Protein AF-A0A852VCB6-F1 (afdb_monomer_lite)

Secondary structure (DSSP, 8-state):
----PPPPPP---------PPPP-----------------TTS-TT-------PPPSS------PPPP-PPPTTS-HHHHHHHHHHHHHHHHHHHHHHHHHHHHHHHHHHHHHHHHHHHTTGGGGGT-SSHHHHHHHHH---HHHHHHHHHHHHHHHH-TT------HHHHHHHHHHHHHHHHTT-HHHHHHHHHHHHHHHHHTT--SHHHHHHHHHHHTT-------TT-----SHHHHHHHHGGGG-HHHHHHHHHH-HHHHHHHHHHHHHHHHHHHHHSPP-

Foldseek 3Di:
DDDDDDDDDDDDDDDDDDDDDDDDDPDDDDPDPDQPAQPDPVPPVPDDPPDDPDPPPDDLCQDDQDDDDQDDPPDDPVSRVVVVVVSVVSNVVSVVVSVLSVVLSCLQVLLVVLVCCVVVVVVVVSVDPDSQVSCCRNPVDDPVVNVQSVLVNLLCVLVVPDRDDDDSLLSVLLSVQLVVCVVVVNSVVSSVSSVQLQVQLVVLVHSPSVSSVLSNCVVVVNPRPNPPPPPPPPPCVVVVCVVCVVVVPVVVLVVCCVVPVPVSVVVVVVVVVVVVVVVVPDPDD

Structure (mmCIF, N/CA/C/O backbone):
data_AF-A0A852VCB6-F1
#
_entry.id   AF-A0A852VCB6-F1
#
loop_
_atom_site.group_PDB
_atom_site.id
_atom_site.type_symbol
_atom_site.label_atom_id
_atom_site.label_alt_id
_atom_site.label_comp_id
_atom_site.label_asym_id
_atom_site.label_entity_id
_atom_site.label_seq_id
_atom_site.pdbx_PDB_ins_code
_atom_site.Cartn_x
_atom_site.Cartn_y
_atom_site.Cartn_z
_atom_site.occupancy
_atom_site.B_iso_or_equiv
_atom_site.auth_seq_id
_atom_site.auth_comp_id
_atom_site.auth_asym_id
_atom_site.auth_atom_id
_atom_site.pdbx_PDB_model_num
ATOM 1 N N . MET A 1 1 ? -47.948 -22.642 50.902 1.00 43.75 1 MET A N 1
ATOM 2 C CA . MET A 1 1 ? -48.132 -22.399 49.455 1.00 43.75 1 MET A CA 1
ATOM 3 C C . MET A 1 1 ? -46.834 -22.777 48.761 1.00 43.75 1 MET A C 1
ATOM 5 O O . MET A 1 1 ? -45.855 -22.060 48.891 1.00 43.75 1 MET A O 1
ATOM 9 N N . SER A 1 2 ? -46.792 -23.976 48.178 1.00 42.03 2 SER A N 1
ATOM 10 C CA . SER A 1 2 ? -45.577 -24.615 47.660 1.00 42.03 2 SER A CA 1
ATOM 11 C C . SER A 1 2 ? -45.528 -24.446 46.140 1.00 42.03 2 SER A C 1
ATOM 13 O O . SER A 1 2 ? -46.432 -24.905 45.440 1.00 42.03 2 SER A O 1
ATOM 15 N N . GLY A 1 3 ? -44.528 -23.717 45.641 1.00 43.78 3 GLY A N 1
ATOM 16 C CA . GLY A 1 3 ? -44.372 -23.392 44.225 1.00 43.78 3 GLY A CA 1
ATOM 17 C C . GLY A 1 3 ? -43.759 -24.553 43.446 1.00 43.78 3 GLY A C 1
ATOM 18 O O . GLY A 1 3 ? -42.557 -24.789 43.524 1.00 43.78 3 GLY A O 1
ATOM 19 N N . LYS A 1 4 ? -44.581 -25.266 42.670 1.00 47.84 4 LYS A N 1
ATOM 20 C CA . LYS A 1 4 ? -44.120 -26.265 41.696 1.00 47.84 4 LYS A CA 1
ATOM 21 C C . LYS A 1 4 ? -43.419 -25.555 40.531 1.00 47.84 4 LYS A C 1
ATOM 23 O O . LYS A 1 4 ? -44.085 -24.969 39.680 1.00 47.84 4 LYS A O 1
ATOM 28 N N . ARG A 1 5 ? -42.085 -25.612 40.484 1.00 50.59 5 ARG A N 1
ATOM 29 C CA . ARG A 1 5 ? -41.309 -25.287 39.276 1.00 50.59 5 ARG A CA 1
ATOM 30 C C . ARG A 1 5 ? -41.437 -26.448 38.285 1.00 50.59 5 ARG A C 1
ATOM 32 O O . ARG A 1 5 ? -41.299 -27.603 38.678 1.00 50.59 5 ARG A O 1
ATOM 39 N N . ARG A 1 6 ? -41.742 -26.140 37.021 1.00 49.69 6 ARG A N 1
ATOM 40 C CA . ARG A 1 6 ? -41.688 -27.109 35.914 1.00 49.69 6 ARG A CA 1
ATOM 41 C C . ARG A 1 6 ? -40.219 -27.366 35.547 1.00 49.69 6 ARG A C 1
ATOM 43 O O . ARG A 1 6 ? -39.453 -26.401 35.562 1.00 49.69 6 ARG A O 1
ATOM 50 N N . PRO A 1 7 ? -39.826 -28.606 35.221 1.00 52.62 7 PRO A N 1
ATOM 51 C CA . PRO A 1 7 ? -38.504 -28.878 34.673 1.00 52.62 7 PRO A CA 1
ATOM 52 C C . PRO A 1 7 ? -38.426 -28.386 33.219 1.00 52.62 7 PRO A C 1
ATOM 54 O O . PRO A 1 7 ? -39.407 -28.469 32.476 1.00 52.62 7 PRO A O 1
ATOM 57 N N . LEU A 1 8 ? -37.270 -27.831 32.853 1.00 53.03 8 LEU A N 1
ATOM 58 C CA . LEU A 1 8 ? -36.894 -27.520 31.471 1.00 53.03 8 LEU A CA 1
ATOM 59 C C . LEU A 1 8 ? -36.576 -28.833 30.730 1.00 53.03 8 LEU A C 1
ATOM 61 O O . LEU A 1 8 ? -36.053 -29.746 31.369 1.00 53.03 8 LEU A O 1
ATOM 65 N N . PRO A 1 9 ? -36.899 -28.952 29.432 1.00 53.66 9 PRO A N 1
ATOM 66 C CA . PRO A 1 9 ? -36.503 -30.106 28.634 1.00 53.66 9 PRO A CA 1
ATOM 67 C C . PRO A 1 9 ? -35.007 -30.055 28.297 1.00 53.66 9 PRO A C 1
ATOM 69 O O . PRO A 1 9 ? -34.478 -28.985 27.984 1.00 53.66 9 PRO A O 1
ATOM 72 N N . ASP A 1 10 ? -34.361 -31.219 28.343 1.00 50.50 10 ASP A N 1
ATOM 73 C CA . ASP A 1 10 ? -33.025 -31.444 27.793 1.00 50.50 10 ASP A CA 1
ATOM 74 C C . ASP A 1 10 ? -33.078 -31.288 26.268 1.00 50.50 10 ASP A C 1
ATOM 76 O O . ASP A 1 10 ? -33.891 -31.924 25.595 1.00 50.50 10 ASP A O 1
ATOM 80 N N . VAL A 1 11 ? -32.232 -30.407 25.736 1.00 47.59 11 VAL A N 1
ATOM 81 C CA . VAL A 1 11 ? -32.038 -30.210 24.296 1.00 47.59 11 VAL A CA 1
ATOM 82 C C . VAL A 1 11 ? -30.665 -30.776 23.955 1.00 47.59 11 VAL A C 1
ATOM 84 O O . VAL A 1 11 ? -29.661 -30.069 24.002 1.00 47.59 11 VAL A O 1
ATOM 87 N N . GLU A 1 12 ? -30.628 -32.068 23.649 1.00 50.66 12 GLU A N 1
ATOM 88 C CA . GLU A 1 12 ? -29.574 -32.661 22.831 1.00 50.66 12 GLU A CA 1
ATOM 89 C C . GLU A 1 12 ? -30.125 -32.744 21.408 1.00 50.66 12 GLU A C 1
ATOM 91 O O . GLU A 1 12 ? -30.880 -33.656 21.098 1.00 50.66 12 GLU A O 1
ATOM 96 N N . ASP A 1 13 ? -29.786 -31.773 20.559 1.00 45.00 13 ASP A N 1
ATOM 97 C CA . ASP A 1 13 ? -29.978 -31.898 19.114 1.00 45.00 13 ASP A CA 1
ATOM 98 C C . ASP A 1 13 ? -28.689 -31.476 18.403 1.00 45.00 13 ASP A C 1
ATOM 100 O O . ASP A 1 13 ? -28.269 -30.315 18.382 1.00 45.00 13 ASP A O 1
ATOM 104 N N . GLU A 1 14 ? -28.045 -32.495 17.853 1.00 40.78 14 GLU A N 1
ATOM 105 C CA . GLU A 1 14 ? -26.893 -32.455 16.972 1.00 40.78 14 GLU A CA 1
ATOM 106 C C . GLU A 1 14 ? -27.307 -31.780 15.653 1.00 40.78 14 GLU A C 1
ATOM 108 O O . GLU A 1 14 ? -28.058 -32.330 14.846 1.00 40.78 14 GLU A O 1
ATOM 113 N N . ILE A 1 15 ? -26.854 -30.543 15.429 1.00 39.06 15 ILE A N 1
ATOM 114 C CA . ILE A 1 15 ? -27.138 -29.809 14.190 1.00 39.06 15 ILE A CA 1
ATOM 115 C C . ILE A 1 15 ? -26.240 -30.364 13.075 1.00 39.06 15 ILE A C 1
ATOM 117 O O . ILE A 1 15 ? -25.130 -29.883 12.843 1.00 39.06 15 ILE A O 1
ATOM 121 N N . VAL A 1 16 ? -26.743 -31.363 12.351 1.00 38.91 16 VAL A N 1
ATOM 122 C CA . VAL A 1 16 ? -26.190 -31.792 11.061 1.00 38.91 16 VAL A CA 1
ATOM 123 C C . VAL A 1 16 ? -26.682 -30.826 9.981 1.00 38.91 16 VAL A C 1
ATOM 125 O O . VAL A 1 16 ? -27.839 -30.849 9.565 1.00 38.91 16 VAL A O 1
ATOM 128 N N . LEU A 1 17 ? -25.795 -29.942 9.521 1.00 36.81 17 LEU A N 1
ATOM 129 C CA . LEU A 1 17 ? -26.048 -29.070 8.373 1.00 36.81 17 LEU A CA 1
ATOM 130 C C . LEU A 1 17 ? -25.855 -29.853 7.066 1.00 36.81 17 LEU A C 1
ATOM 132 O O . LEU A 1 17 ? -24.766 -29.855 6.488 1.00 36.81 17 LEU A O 1
ATOM 136 N N . GLU A 1 18 ? -26.919 -30.479 6.561 1.00 37.91 18 GLU A N 1
ATOM 137 C CA . GLU A 1 18 ? -26.960 -30.922 5.165 1.00 37.91 18 GLU A CA 1
ATOM 138 C C . GLU A 1 18 ? -27.082 -29.705 4.233 1.00 37.91 18 GLU A C 1
ATOM 140 O O . GLU A 1 18 ? -28.094 -29.001 4.193 1.00 37.91 18 GLU A O 1
ATOM 145 N N . ARG A 1 19 ? -26.025 -29.435 3.458 1.00 42.72 19 ARG A N 1
ATOM 146 C CA . ARG A 1 19 ? -26.071 -28.468 2.355 1.00 42.72 19 ARG A CA 1
ATOM 147 C C . ARG A 1 19 ? -26.898 -29.049 1.210 1.00 42.72 19 ARG A C 1
ATOM 149 O O . ARG A 1 19 ? -26.447 -29.946 0.505 1.00 42.72 19 ARG A O 1
ATOM 156 N N . GLY A 1 20 ? -28.083 -28.479 1.008 1.00 38.19 20 GLY A N 1
ATOM 157 C CA . GLY A 1 20 ? -28.948 -28.751 -0.135 1.00 38.19 20 GLY A CA 1
ATOM 158 C C . GLY A 1 20 ? -28.266 -28.455 -1.474 1.00 38.19 20 GLY A C 1
ATOM 159 O O . GLY A 1 20 ? -27.802 -27.344 -1.735 1.00 38.19 20 GLY A O 1
ATOM 160 N N . VAL A 1 21 ? -28.240 -29.478 -2.325 1.00 40.31 21 VAL A N 1
ATOM 161 C CA . VAL A 1 21 ? -27.862 -29.435 -3.738 1.00 40.31 21 VAL A CA 1
ATOM 162 C C . VAL A 1 21 ? -29.078 -28.967 -4.544 1.00 40.31 21 VAL A C 1
ATOM 164 O O . VAL A 1 21 ? -30.131 -29.599 -4.513 1.00 40.31 21 VAL A O 1
ATOM 167 N N . GLY A 1 22 ? -28.944 -27.845 -5.256 1.00 40.09 22 GLY A N 1
ATOM 168 C CA . GLY A 1 22 ? -29.940 -27.376 -6.226 1.00 40.09 22 GLY A CA 1
ATOM 169 C C . GLY A 1 22 ? -29.882 -28.166 -7.547 1.00 40.09 22 GLY A C 1
ATOM 170 O O . GLY A 1 22 ? -28.831 -28.718 -7.883 1.00 40.09 22 GLY A O 1
ATOM 171 N N . PRO A 1 23 ? -30.984 -28.237 -8.317 1.00 44.25 23 PRO A N 1
ATOM 172 C CA . PRO A 1 23 ? -31.069 -29.097 -9.490 1.00 44.25 23 PRO A CA 1
ATOM 173 C C . PRO A 1 23 ? -30.508 -28.442 -10.765 1.00 44.25 23 PRO A C 1
ATOM 175 O O . PRO A 1 23 ? -30.876 -27.328 -11.125 1.00 44.25 23 PRO A O 1
ATOM 178 N N . GLY A 1 24 ? -29.702 -29.218 -11.495 1.00 39.47 24 GLY A N 1
ATOM 179 C CA . GLY A 1 24 ? -29.821 -29.358 -12.950 1.00 39.47 24 GLY A CA 1
ATOM 180 C C . GLY A 1 24 ? -29.227 -28.268 -13.844 1.00 39.47 24 GLY A C 1
ATOM 181 O O . GLY A 1 24 ? -29.967 -27.614 -14.572 1.00 39.47 24 GLY A O 1
ATOM 182 N N . ALA A 1 25 ? -27.897 -28.176 -13.913 1.00 36.50 25 ALA A N 1
ATOM 183 C CA . ALA A 1 25 ? -27.216 -27.708 -15.121 1.00 36.50 25 ALA A CA 1
ATOM 184 C C . ALA A 1 25 ? -26.532 -28.912 -15.784 1.00 36.50 25 ALA A C 1
ATOM 186 O O . ALA A 1 25 ? -25.638 -29.529 -15.207 1.00 36.50 25 ALA A O 1
ATOM 187 N N . VAL A 1 26 ? -26.996 -29.273 -16.981 1.00 42.66 26 VAL A N 1
ATOM 188 C CA . VAL A 1 26 ? -26.364 -30.281 -17.836 1.00 42.66 26 VAL A CA 1
ATOM 189 C C . VAL A 1 26 ? -25.039 -29.694 -18.314 1.00 42.66 26 VAL A C 1
ATOM 191 O O . VAL A 1 26 ? -25.012 -28.878 -19.230 1.00 42.66 26 VAL A O 1
ATOM 194 N N . VAL A 1 27 ? -23.946 -30.061 -17.647 1.00 41.53 27 VAL A N 1
ATOM 195 C CA . VAL A 1 27 ? -22.590 -29.773 -18.115 1.00 41.53 27 VAL A CA 1
ATOM 196 C C . VAL A 1 27 ? -22.173 -30.930 -19.011 1.00 41.53 27 VAL A C 1
ATOM 198 O O . VAL A 1 27 ? -21.964 -32.057 -18.560 1.00 41.53 27 VAL A O 1
ATOM 201 N N . GLU A 1 28 ? -22.110 -30.630 -20.302 1.00 41.38 28 GLU A N 1
ATOM 202 C CA . GLU A 1 28 ? -21.399 -31.401 -21.313 1.00 41.38 28 GLU A CA 1
ATOM 203 C C . GLU A 1 28 ? -20.001 -31.753 -20.781 1.00 41.38 28 GLU A C 1
ATOM 205 O O . GLU A 1 28 ? -19.241 -30.871 -20.374 1.00 41.38 28 GLU A O 1
ATOM 210 N N . LYS A 1 29 ? -19.677 -33.051 -20.741 1.00 39.06 29 LYS A N 1
ATOM 211 C CA . LYS A 1 29 ? -18.336 -33.553 -20.425 1.00 39.06 29 LYS A CA 1
ATOM 212 C C . LYS A 1 29 ? -17.356 -33.013 -21.466 1.00 39.06 29 LYS A C 1
ATOM 214 O O . LYS A 1 29 ? -17.192 -33.595 -22.531 1.00 39.06 29 LYS A O 1
ATOM 219 N N . SER A 1 30 ? -16.721 -31.897 -21.142 1.00 43.34 30 SER A N 1
ATOM 220 C CA . SER A 1 30 ? -15.462 -31.502 -21.750 1.00 43.34 30 SER A CA 1
ATOM 221 C C . SER A 1 30 ? -14.358 -32.169 -20.940 1.00 43.34 30 SER A C 1
ATOM 223 O O . SER A 1 30 ? -14.225 -31.902 -19.743 1.00 43.34 30 SER A O 1
ATOM 225 N N . ASP A 1 31 ? -13.615 -33.076 -21.574 1.00 43.06 31 ASP A N 1
ATOM 226 C CA . ASP A 1 31 ? -12.380 -33.656 -21.047 1.00 43.06 31 ASP A CA 1
ATOM 227 C C . ASP A 1 31 ? -11.328 -32.542 -20.923 1.00 43.06 31 ASP A C 1
ATOM 229 O O . ASP A 1 31 ? -10.465 -32.351 -21.779 1.00 43.06 31 ASP A O 1
ATOM 233 N N . ALA A 1 32 ? -11.443 -31.741 -19.864 1.00 45.31 32 ALA A N 1
ATOM 234 C CA . ALA A 1 32 ? -10.427 -30.775 -19.494 1.00 45.31 32 ALA A CA 1
ATOM 235 C C . ALA A 1 32 ? -9.232 -31.537 -18.894 1.00 45.31 32 ALA A C 1
ATOM 237 O O . ALA A 1 32 ? -9.430 -32.368 -18.002 1.00 45.31 32 ALA A O 1
ATOM 238 N N . PRO A 1 33 ? -7.994 -31.274 -19.345 1.00 48.78 33 PRO A N 1
ATOM 239 C CA . PRO A 1 33 ? -6.814 -31.857 -18.728 1.00 48.78 33 PRO A CA 1
ATOM 240 C C . PRO A 1 33 ? -6.773 -31.459 -17.251 1.00 48.78 33 PRO A C 1
ATOM 242 O O . PRO A 1 33 ? -6.898 -30.282 -16.911 1.00 48.78 33 PRO A O 1
ATOM 245 N N . THR A 1 34 ? -6.617 -32.453 -16.376 1.00 51.31 34 THR A N 1
ATOM 246 C CA . THR A 1 34 ? -6.427 -32.272 -14.936 1.00 51.31 34 THR A CA 1
ATOM 247 C C . THR A 1 34 ? -5.289 -31.282 -14.709 1.00 51.31 34 THR A C 1
ATOM 249 O O . THR A 1 34 ? -4.123 -31.604 -14.944 1.00 51.31 34 THR A O 1
ATOM 252 N N . ALA A 1 35 ? -5.628 -30.060 -14.294 1.00 52.81 35 ALA A N 1
ATOM 253 C CA . ALA A 1 35 ? -4.638 -29.051 -13.961 1.00 52.81 35 ALA A CA 1
ATOM 254 C C . ALA A 1 35 ? -3.748 -29.599 -12.832 1.00 52.81 35 ALA A C 1
ATOM 256 O O . ALA A 1 35 ? -4.278 -30.133 -11.852 1.00 52.81 35 ALA A O 1
ATOM 257 N N . PRO A 1 36 ? -2.413 -29.503 -12.940 1.00 55.06 36 PRO A N 1
ATOM 258 C CA . PRO A 1 36 ? -1.534 -29.966 -11.884 1.00 55.06 36 PRO A CA 1
ATOM 259 C C . PRO A 1 36 ? -1.779 -29.121 -10.633 1.00 55.06 36 PRO A C 1
ATOM 261 O O . PRO A 1 36 ? -1.445 -27.929 -10.596 1.00 55.06 36 PRO A O 1
ATOM 264 N N . THR A 1 37 ? -2.347 -29.757 -9.605 1.00 55.75 37 THR A N 1
ATOM 265 C CA . THR A 1 37 ? -2.488 -29.228 -8.246 1.00 55.75 37 THR A CA 1
ATOM 266 C C . THR A 1 37 ? -1.198 -28.512 -7.858 1.00 55.75 37 THR A C 1
ATOM 268 O O . THR A 1 37 ? -0.104 -29.023 -8.128 1.00 55.75 37 THR A O 1
ATOM 271 N N . ALA A 1 38 ? -1.306 -27.301 -7.294 1.00 52.75 38 ALA A N 1
ATOM 272 C CA . ALA A 1 38 ? -0.154 -26.574 -6.759 1.00 52.75 38 ALA A CA 1
ATOM 273 C C . ALA A 1 38 ? 0.723 -27.552 -5.957 1.00 52.75 38 ALA A C 1
ATOM 275 O O . ALA A 1 38 ? 0.164 -28.380 -5.228 1.00 52.75 38 ALA A O 1
ATOM 276 N N . PRO A 1 39 ? 2.059 -27.529 -6.127 1.00 52.78 39 PRO A N 1
ATOM 277 C CA . PRO A 1 39 ? 2.905 -28.507 -5.478 1.00 52.78 39 PRO A CA 1
ATOM 278 C C . PRO A 1 39 ? 2.721 -28.286 -3.983 1.00 52.78 39 PRO A C 1
ATOM 280 O O . PRO A 1 39 ? 3.051 -27.231 -3.441 1.00 52.78 39 PRO A O 1
ATOM 283 N N . THR A 1 40 ? 2.097 -29.258 -3.331 1.00 48.84 40 THR A N 1
ATOM 284 C CA . THR A 1 40 ? 2.050 -29.279 -1.877 1.00 48.84 40 THR A CA 1
ATOM 285 C C . THR A 1 40 ? 3.502 -29.436 -1.445 1.00 48.84 40 THR A C 1
ATOM 287 O O . THR A 1 40 ? 4.214 -30.249 -2.032 1.00 48.84 40 THR A O 1
ATOM 290 N N . ALA A 1 41 ? 3.962 -28.656 -0.462 1.00 51.34 41 ALA A N 1
ATOM 291 C CA . ALA A 1 41 ? 5.370 -28.583 -0.038 1.00 51.34 41 ALA A CA 1
ATOM 292 C C . ALA A 1 41 ? 6.031 -29.943 0.315 1.00 51.34 41 ALA A C 1
ATOM 294 O O . ALA A 1 41 ? 7.226 -30.004 0.580 1.00 51.34 41 ALA A O 1
ATOM 295 N N . ALA A 1 42 ? 5.261 -31.033 0.311 1.00 44.34 42 ALA A N 1
ATOM 296 C CA . ALA A 1 42 ? 5.701 -32.404 0.503 1.00 44.34 42 ALA A CA 1
ATOM 297 C C . ALA A 1 42 ? 6.347 -33.068 -0.737 1.00 44.34 42 ALA A C 1
ATOM 299 O O . ALA A 1 42 ? 7.031 -34.069 -0.558 1.00 44.34 42 ALA A O 1
ATOM 300 N N . ASP A 1 43 ? 6.180 -32.544 -1.960 1.00 46.34 43 ASP A N 1
ATOM 301 C CA . ASP A 1 43 ? 6.620 -33.240 -3.194 1.00 46.34 43 ASP A CA 1
ATOM 302 C C . ASP A 1 43 ? 8.014 -32.813 -3.715 1.00 46.34 43 ASP A C 1
ATOM 304 O O . ASP A 1 43 ? 8.451 -33.188 -4.798 1.00 46.34 43 ASP A O 1
ATOM 308 N N . THR A 1 44 ? 8.758 -32.021 -2.937 1.00 49.47 44 THR A N 1
ATOM 309 C CA . THR A 1 44 ? 10.127 -31.557 -3.257 1.00 49.47 44 THR A CA 1
ATOM 310 C C . THR A 1 44 ? 11.233 -32.434 -2.658 1.00 49.47 44 THR A C 1
ATOM 312 O O . THR A 1 44 ? 12.351 -31.971 -2.431 1.00 49.47 44 THR A O 1
ATOM 315 N N . ALA A 1 45 ? 10.959 -33.711 -2.387 1.00 42.91 45 ALA A N 1
ATOM 316 C CA . ALA A 1 45 ? 11.988 -34.646 -1.941 1.00 42.91 45 ALA A CA 1
ATOM 317 C C . ALA A 1 45 ? 12.926 -35.007 -3.113 1.00 42.91 45 ALA A C 1
ATOM 319 O O . ALA A 1 45 ? 12.676 -35.953 -3.852 1.00 42.91 45 ALA A O 1
ATOM 320 N N . GLY A 1 46 ? 14.010 -34.241 -3.286 1.00 52.09 46 GLY A N 1
ATOM 321 C CA . GLY A 1 46 ? 15.113 -34.576 -4.201 1.00 52.09 46 GLY A CA 1
ATOM 322 C C . GLY A 1 46 ? 15.423 -33.562 -5.304 1.00 52.09 46 GLY A C 1
ATOM 323 O O . GLY A 1 46 ? 16.334 -33.804 -6.091 1.00 52.09 46 GLY A O 1
ATOM 324 N N . VAL A 1 47 ? 14.725 -32.423 -5.368 1.00 53.78 47 VAL A N 1
ATOM 325 C CA . VAL A 1 47 ? 15.112 -31.334 -6.279 1.00 53.78 47 VAL A CA 1
ATOM 326 C C . VAL A 1 47 ? 16.187 -30.492 -5.598 1.00 53.78 47 VAL A C 1
ATOM 328 O O . VAL A 1 47 ? 15.914 -29.802 -4.616 1.00 53.78 47 VAL A O 1
ATOM 331 N N . GLU A 1 48 ? 17.417 -30.556 -6.106 1.00 54.38 48 GLU A N 1
ATOM 332 C CA . GLU A 1 48 ? 18.488 -29.649 -5.698 1.00 54.38 48 GLU A CA 1
ATOM 333 C C . GLU A 1 48 ? 18.074 -28.216 -6.065 1.00 54.38 48 GLU A C 1
ATOM 335 O O . GLU A 1 48 ? 18.018 -27.843 -7.238 1.00 54.38 48 GLU A O 1
ATOM 340 N N . ILE A 1 49 ? 17.716 -27.412 -5.059 1.00 59.44 49 ILE A N 1
ATOM 341 C CA . ILE A 1 49 ? 17.401 -25.995 -5.250 1.00 59.44 49 ILE A CA 1
ATOM 342 C C . ILE A 1 49 ? 18.725 -25.272 -5.510 1.00 59.44 49 ILE A C 1
ATOM 344 O O . ILE A 1 49 ? 19.376 -24.770 -4.594 1.00 59.44 49 ILE A O 1
ATOM 348 N N . VAL A 1 50 ? 19.143 -25.235 -6.775 1.00 60.12 50 VAL A N 1
ATOM 349 C CA . VAL A 1 50 ? 20.290 -24.441 -7.216 1.00 60.12 50 VAL A CA 1
ATOM 350 C C . VAL A 1 50 ? 19.854 -22.978 -7.254 1.00 60.12 50 VAL A C 1
ATOM 352 O O . VAL A 1 50 ? 19.289 -22.495 -8.232 1.00 60.12 50 VAL A O 1
ATOM 355 N N . GLY A 1 51 ? 20.075 -22.263 -6.154 1.00 60.81 51 GLY A N 1
ATOM 356 C CA . GLY A 1 51 ? 19.726 -20.853 -6.043 1.00 60.81 51 GLY A CA 1
ATOM 357 C C . GLY A 1 51 ? 20.483 -20.159 -4.919 1.00 60.81 51 GLY A C 1
ATOM 358 O O . GLY A 1 51 ? 20.742 -20.730 -3.861 1.00 60.81 51 GLY A O 1
ATOM 359 N N . ARG A 1 52 ? 20.840 -18.891 -5.136 1.00 63.31 52 ARG A N 1
ATOM 360 C CA . ARG A 1 52 ? 21.358 -18.038 -4.065 1.00 63.31 52 ARG A CA 1
ATOM 361 C C . ARG A 1 52 ? 20.173 -17.600 -3.214 1.00 63.31 52 ARG A C 1
ATOM 363 O O . ARG A 1 52 ? 19.325 -16.858 -3.701 1.00 63.31 52 ARG A O 1
ATOM 370 N N . VAL A 1 53 ? 20.130 -18.009 -1.946 1.00 56.22 53 VAL A N 1
ATOM 371 C CA . VAL A 1 53 ? 19.211 -17.402 -0.974 1.00 56.22 53 VAL A CA 1
ATOM 372 C C . VAL A 1 53 ? 19.641 -15.950 -0.804 1.00 56.22 53 VAL A C 1
ATOM 374 O O . VAL A 1 53 ? 20.603 -15.638 -0.098 1.00 56.22 53 VAL A O 1
ATOM 377 N N . VAL A 1 54 ? 18.970 -15.051 -1.514 1.00 56.66 54 VAL A N 1
ATOM 378 C CA . VAL A 1 54 ? 19.106 -13.620 -1.273 1.00 56.66 54 VAL A CA 1
ATOM 379 C C . VAL A 1 54 ? 18.435 -13.379 0.072 1.00 56.66 54 VAL A C 1
ATOM 381 O O . VAL A 1 54 ? 17.257 -13.698 0.233 1.00 56.66 54 VAL A O 1
ATOM 384 N N . LYS A 1 55 ? 19.188 -12.894 1.070 1.00 54.31 55 LYS A N 1
ATOM 385 C CA . LYS A 1 55 ? 18.593 -12.487 2.350 1.00 54.31 55 LYS A CA 1
ATOM 386 C C . LYS A 1 55 ? 17.429 -11.558 2.032 1.00 54.31 55 LYS A C 1
ATOM 388 O O . LYS A 1 55 ? 17.637 -10.562 1.342 1.00 54.31 55 LYS A O 1
ATOM 393 N N . SER A 1 56 ? 16.234 -11.902 2.518 1.00 54.31 56 SER A N 1
ATOM 394 C CA . SER A 1 56 ? 15.086 -11.004 2.431 1.00 54.31 56 SER A CA 1
ATOM 395 C C . SER A 1 56 ? 15.531 -9.652 2.991 1.00 54.31 56 SER A C 1
ATOM 397 O O . SER A 1 56 ? 15.964 -9.606 4.146 1.00 54.31 56 SER A O 1
ATOM 399 N N . PRO A 1 57 ? 15.500 -8.568 2.199 1.00 56.53 57 PRO A N 1
ATOM 400 C CA . PRO A 1 57 ? 15.962 -7.267 2.668 1.00 56.53 57 PRO A CA 1
ATOM 401 C C . PRO A 1 57 ? 15.041 -6.694 3.753 1.00 56.53 57 PRO A C 1
ATOM 403 O O . PRO A 1 57 ? 15.403 -5.721 4.407 1.00 56.53 57 PRO A O 1
ATOM 406 N N . VAL A 1 58 ? 13.865 -7.296 3.964 1.00 63.66 58 VAL A N 1
ATOM 407 C CA . VAL A 1 58 ? 12.883 -6.850 4.950 1.00 63.66 58 VAL A CA 1
ATOM 408 C C . VAL A 1 58 ? 12.839 -7.835 6.107 1.00 63.66 58 VAL A C 1
ATOM 410 O O . VAL A 1 58 ? 12.339 -8.954 5.968 1.00 63.66 58 VAL A O 1
ATOM 413 N N . ALA A 1 59 ? 13.367 -7.401 7.252 1.00 67.81 59 ALA A N 1
ATOM 414 C CA . ALA A 1 59 ? 13.026 -8.000 8.530 1.00 67.81 59 ALA A CA 1
ATOM 415 C C . ALA A 1 59 ? 11.525 -7.774 8.760 1.00 67.81 59 ALA A C 1
ATOM 417 O O . ALA A 1 59 ? 11.051 -6.639 8.721 1.00 67.81 59 ALA A O 1
ATOM 418 N N . LEU A 1 60 ? 10.775 -8.861 8.932 1.00 76.81 60 LEU A N 1
ATOM 419 C CA . LEU A 1 60 ? 9.374 -8.811 9.338 1.00 76.81 60 LEU A CA 1
ATOM 420 C C . LEU A 1 60 ? 9.338 -8.385 10.806 1.00 76.81 60 LEU A C 1
ATOM 422 O O . LEU A 1 60 ? 9.394 -9.219 11.705 1.00 76.81 60 LEU A O 1
ATOM 426 N N . ASP A 1 61 ? 9.310 -7.077 11.032 1.00 79.00 61 ASP A N 1
ATOM 427 C CA . ASP A 1 61 ? 9.074 -6.514 12.355 1.00 79.00 61 ASP A CA 1
ATOM 428 C C . ASP A 1 61 ? 7.566 -6.528 12.616 1.00 79.00 61 ASP A C 1
ATOM 430 O O . ASP A 1 61 ? 6.836 -5.592 12.286 1.00 79.00 61 ASP A O 1
ATOM 434 N N . ILE A 1 62 ? 7.074 -7.675 13.085 1.00 78.81 62 ILE A N 1
ATOM 435 C CA . ILE A 1 62 ? 5.693 -7.799 13.540 1.00 78.81 62 ILE A CA 1
ATOM 436 C C . ILE A 1 62 ? 5.678 -7.262 14.971 1.00 78.81 62 ILE A C 1
ATOM 438 O O . ILE A 1 62 ? 6.294 -7.887 15.842 1.00 78.81 62 ILE A O 1
ATOM 442 N N . PRO A 1 63 ? 4.997 -6.134 15.244 1.00 79.25 63 PRO A N 1
ATOM 443 C CA . 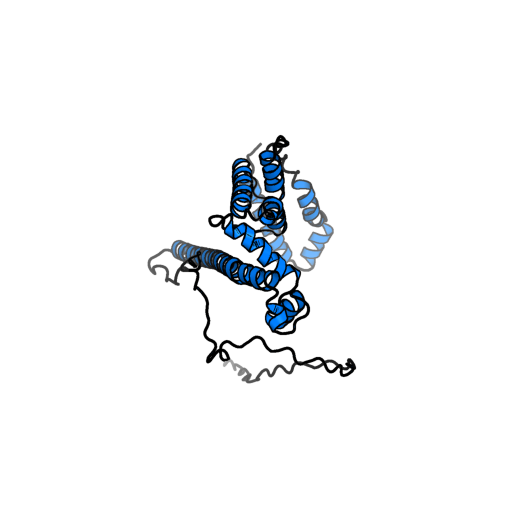PRO A 1 63 ? 4.953 -5.596 16.591 1.00 79.25 63 PRO A CA 1
ATOM 444 C C . PRO A 1 63 ? 4.377 -6.643 17.538 1.00 79.25 63 PRO A C 1
ATOM 446 O O . PRO A 1 63 ? 3.385 -7.313 17.240 1.00 79.25 63 PRO A O 1
ATOM 449 N N . THR A 1 64 ? 5.017 -6.785 18.696 1.00 86.19 64 THR A N 1
ATOM 450 C CA . THR A 1 64 ? 4.498 -7.658 19.745 1.00 86.19 64 THR A CA 1
ATOM 451 C C . THR A 1 64 ? 3.235 -7.011 20.296 1.00 86.19 64 THR A C 1
ATOM 453 O O . THR A 1 64 ? 3.298 -5.935 20.888 1.00 86.19 64 THR A O 1
ATOM 456 N N . ALA A 1 65 ? 2.084 -7.646 20.068 1.00 83.25 65 ALA A N 1
ATOM 457 C CA . ALA A 1 65 ? 0.828 -7.189 20.645 1.00 83.25 65 ALA A CA 1
ATOM 458 C C . ALA A 1 65 ? 0.930 -7.188 22.182 1.00 83.25 65 ALA A C 1
ATOM 460 O O . ALA A 1 65 ? 1.575 -8.087 22.739 1.00 83.25 65 ALA A O 1
ATOM 461 N N . PRO A 1 66 ? 0.305 -6.215 22.876 1.00 89.94 66 PRO A N 1
ATOM 462 C CA . PRO A 1 66 ? 0.252 -6.241 24.329 1.00 89.94 66 PRO A CA 1
ATOM 463 C C . PRO A 1 66 ? -0.360 -7.567 24.783 1.00 89.94 66 PRO A C 1
ATOM 465 O O . PRO A 1 66 ? -1.392 -8.005 24.266 1.00 89.94 66 PRO A O 1
ATOM 468 N N . GLN A 1 67 ? 0.302 -8.230 25.728 1.00 93.31 67 GLN A N 1
ATOM 469 C CA . GLN A 1 67 ? -0.259 -9.423 26.345 1.00 93.31 67 GLN A CA 1
ATOM 470 C C . GLN A 1 67 ? -1.373 -9.010 27.304 1.00 93.31 67 GLN A C 1
ATOM 472 O O . GLN A 1 67 ? -1.368 -7.907 27.850 1.00 93.31 67 GLN A O 1
ATOM 477 N N . PHE A 1 68 ? -2.357 -9.888 27.486 1.00 96.19 68 PHE A N 1
ATOM 478 C CA . PHE A 1 68 ? -3.421 -9.630 28.443 1.00 96.19 68 PHE A CA 1
ATOM 479 C C . PHE A 1 68 ? -2.841 -9.544 29.859 1.00 96.19 68 PHE A C 1
ATOM 481 O O . PHE A 1 68 ? -2.291 -10.519 30.368 1.00 96.19 68 PHE A O 1
ATOM 488 N N . GLU A 1 69 ? -3.024 -8.393 30.499 1.00 95.88 69 GLU A N 1
ATOM 489 C CA . GLU A 1 69 ? -2.627 -8.152 31.881 1.00 95.88 69 GLU A CA 1
ATOM 490 C C . GLU A 1 69 ? -3.821 -7.624 32.672 1.00 95.88 69 GLU A C 1
ATOM 492 O O . GLU A 1 69 ? -4.532 -6.712 32.236 1.00 95.88 69 GLU A O 1
ATOM 497 N N . LEU A 1 70 ? -4.048 -8.207 33.849 1.00 97.25 70 LEU A N 1
ATOM 498 C CA . LEU A 1 70 ? -5.097 -7.753 34.753 1.00 97.25 70 LEU A CA 1
ATOM 499 C C . LEU A 1 70 ? -4.729 -6.383 35.325 1.00 97.25 70 LEU A C 1
ATOM 501 O O . LEU A 1 70 ? -3.607 -6.177 35.786 1.00 97.25 70 LEU A O 1
ATOM 505 N N . ALA A 1 71 ? -5.698 -5.467 35.345 1.00 95.81 71 ALA A N 1
ATOM 506 C CA . ALA A 1 71 ? -5.542 -4.212 36.066 1.00 95.81 71 ALA A CA 1
ATOM 507 C C . ALA A 1 71 ? -5.326 -4.486 37.565 1.00 95.81 71 ALA A C 1
ATOM 509 O O . ALA A 1 71 ? -5.866 -5.454 38.112 1.00 95.81 71 ALA A O 1
ATOM 510 N N . SER A 1 72 ? -4.570 -3.615 38.242 1.00 96.94 72 SER A N 1
ATOM 511 C CA . SER A 1 72 ? -4.347 -3.739 39.687 1.00 96.94 72 SER A CA 1
ATOM 512 C C . SER A 1 72 ? -5.686 -3.806 40.442 1.00 96.94 72 SER A C 1
ATOM 514 O O . SER A 1 72 ? -6.558 -2.962 40.203 1.00 96.94 72 SER A O 1
ATOM 516 N N . PRO A 1 73 ? -5.867 -4.766 41.370 1.00 96.31 73 PRO A N 1
ATOM 517 C CA . PRO A 1 73 ? -7.106 -4.888 42.136 1.00 96.31 73 PRO A CA 1
ATOM 518 C C . PRO A 1 73 ? -7.361 -3.670 43.034 1.00 96.31 73 PRO A C 1
ATOM 520 O O . PRO A 1 73 ? -8.516 -3.372 43.332 1.00 96.31 73 PRO A O 1
ATOM 523 N N . ASP A 1 74 ? -6.302 -2.946 43.404 1.00 98.12 74 ASP A N 1
ATOM 524 C CA . ASP A 1 74 ? -6.362 -1.751 44.251 1.00 98.12 74 ASP A CA 1
ATOM 525 C C . ASP A 1 74 ? -6.637 -0.462 43.453 1.00 98.12 74 ASP A C 1
ATOM 527 O O . ASP A 1 74 ? -6.840 0.606 44.034 1.00 98.12 74 ASP A O 1
ATOM 531 N N . ALA A 1 75 ? -6.641 -0.532 42.117 1.00 96.44 75 ALA A N 1
ATOM 532 C CA . ALA A 1 75 ? -6.952 0.612 41.268 1.00 96.44 75 ALA A CA 1
ATOM 533 C C . ALA A 1 75 ? -8.450 0.960 41.320 1.00 96.44 75 ALA A C 1
ATOM 535 O O . ALA A 1 75 ? -9.309 0.084 41.450 1.00 96.44 75 ALA A O 1
ATOM 536 N N . SER A 1 76 ? -8.778 2.246 41.156 1.00 97.62 76 SER A N 1
ATOM 537 C CA . SER A 1 76 ? -10.170 2.684 41.005 1.00 97.62 76 SER A CA 1
ATOM 538 C C . SER A 1 76 ? -10.817 2.056 39.764 1.00 97.62 76 SER A C 1
ATOM 540 O O . SER A 1 76 ? -10.131 1.664 38.819 1.00 97.62 76 SER A O 1
ATOM 542 N N . ARG A 1 77 ? -12.154 1.981 39.732 1.00 96.94 77 ARG A N 1
ATOM 543 C CA . ARG A 1 77 ? -12.886 1.429 38.577 1.00 96.94 77 ARG A CA 1
ATOM 544 C C . ARG A 1 77 ? -12.576 2.169 37.277 1.00 96.94 77 ARG A C 1
ATOM 546 O O . ARG A 1 77 ? -12.373 1.517 36.259 1.00 96.94 77 ARG A O 1
ATOM 553 N N . ASP A 1 78 ? -12.455 3.491 37.339 1.00 95.12 78 ASP A N 1
ATOM 554 C CA . ASP A 1 78 ? -12.094 4.308 36.179 1.00 95.12 78 ASP A CA 1
ATOM 555 C C . ASP A 1 78 ? -10.668 3.997 35.697 1.00 95.12 78 ASP A C 1
ATOM 557 O O . ASP A 1 78 ? -10.437 3.846 34.502 1.00 95.12 78 ASP A O 1
ATOM 561 N N . ALA A 1 79 ? -9.714 3.804 36.616 1.00 95.44 79 ALA A N 1
ATOM 562 C CA . ALA A 1 79 ? -8.348 3.422 36.259 1.00 95.44 79 ALA A CA 1
ATOM 563 C C . ALA A 1 79 ? -8.271 2.005 35.661 1.00 95.44 79 ALA A C 1
ATOM 565 O O . ALA A 1 79 ? -7.500 1.771 34.731 1.00 95.44 79 ALA A O 1
ATOM 566 N N . GLN A 1 80 ? -9.089 1.067 36.153 1.00 96.56 80 GLN A N 1
ATOM 567 C CA . GLN A 1 80 ? -9.217 -0.267 35.558 1.00 96.56 80 GLN A CA 1
ATOM 568 C C . GLN A 1 80 ? -9.783 -0.189 34.132 1.00 96.56 80 GLN A C 1
ATOM 570 O O . GLN A 1 80 ? -9.274 -0.871 33.247 1.00 96.56 80 GLN A O 1
ATOM 575 N N . LEU A 1 81 ? -10.802 0.648 33.895 1.00 93.69 81 LEU A N 1
ATOM 576 C CA . LEU A 1 81 ? -11.372 0.853 32.560 1.00 93.69 81 LEU A CA 1
ATOM 577 C C . LEU A 1 81 ? -10.323 1.406 31.587 1.00 93.69 81 LEU A C 1
ATOM 579 O O . LEU A 1 81 ? -10.087 0.787 30.554 1.00 93.69 81 LEU A O 1
ATOM 583 N N . VAL A 1 82 ? -9.632 2.490 31.960 1.00 96.62 82 VAL A N 1
ATOM 584 C CA . VAL A 1 82 ? -8.573 3.101 31.135 1.00 96.62 82 VAL A CA 1
ATOM 585 C C . VAL A 1 82 ? -7.457 2.099 30.817 1.00 96.62 82 VAL A C 1
ATOM 587 O O . VAL A 1 82 ? -6.969 2.057 29.689 1.00 96.62 82 VAL A O 1
ATOM 590 N N . HIS A 1 83 ? -7.063 1.251 31.776 1.00 96.50 83 HIS A N 1
ATOM 591 C CA . HIS A 1 83 ? -6.083 0.179 31.543 1.00 96.50 83 HIS A CA 1
ATOM 592 C C . HIS A 1 83 ? -6.530 -0.777 30.430 1.00 96.50 83 HIS A C 1
ATOM 594 O O . HIS A 1 83 ? -5.775 -1.031 29.491 1.00 96.50 83 HIS A O 1
ATOM 600 N N . TYR A 1 84 ? -7.763 -1.281 30.500 1.00 97.12 84 TYR A N 1
ATOM 601 C CA . TYR A 1 84 ? -8.277 -2.203 29.487 1.00 97.12 84 TYR A CA 1
ATOM 602 C C . TYR A 1 84 ? -8.526 -1.523 28.136 1.00 97.12 84 TYR A C 1
ATOM 604 O O . TYR A 1 84 ? -8.261 -2.134 27.103 1.00 97.12 84 TYR A O 1
ATOM 612 N N . GLU A 1 85 ? -8.976 -0.267 28.113 1.00 96.94 85 GLU A N 1
ATOM 613 C CA . GLU A 1 85 ? -9.120 0.514 26.877 1.00 96.94 85 GLU A CA 1
ATOM 614 C C . GLU A 1 85 ? -7.773 0.708 26.174 1.00 96.94 85 GLU A C 1
ATOM 616 O O . GLU A 1 85 ? -7.673 0.476 24.968 1.00 96.94 85 GLU A O 1
ATOM 621 N N . ASN A 1 86 ? -6.719 1.036 26.926 1.00 95.69 86 ASN A N 1
ATOM 622 C CA . ASN A 1 86 ? -5.359 1.131 26.394 1.00 95.69 86 ASN A CA 1
ATOM 623 C C . ASN A 1 86 ? -4.865 -0.217 25.853 1.00 95.69 86 ASN A C 1
ATOM 625 O O . ASN A 1 86 ? -4.260 -0.263 24.782 1.00 95.69 86 ASN A O 1
ATOM 629 N N . LEU A 1 87 ? -5.153 -1.321 26.551 1.00 96.44 87 LEU A N 1
ATOM 630 C CA . LEU A 1 87 ? -4.801 -2.670 26.100 1.00 96.44 87 LEU A CA 1
ATOM 631 C C . LEU A 1 87 ? -5.502 -3.023 24.781 1.00 96.44 87 LEU A C 1
ATOM 633 O O . LEU A 1 87 ? -4.857 -3.511 23.852 1.00 96.44 87 LEU A O 1
ATOM 637 N N . ILE A 1 88 ? -6.804 -2.736 24.669 1.00 94.38 88 ILE A N 1
ATOM 638 C CA . ILE A 1 88 ? -7.588 -2.942 23.442 1.00 94.38 88 ILE A CA 1
ATOM 639 C C . ILE A 1 88 ? -7.044 -2.072 22.303 1.00 94.38 88 ILE A C 1
ATOM 641 O O . ILE A 1 88 ? -6.850 -2.569 21.191 1.00 94.38 88 ILE A O 1
ATOM 645 N N . GLY A 1 89 ? -6.776 -0.791 22.573 1.00 94.25 89 GLY A N 1
ATOM 646 C CA . GLY A 1 89 ? -6.203 0.144 21.606 1.00 94.25 89 GLY A CA 1
ATOM 647 C C . GLY A 1 89 ? -4.851 -0.335 21.077 1.00 94.25 89 GLY A C 1
ATOM 648 O O . GLY A 1 89 ? -4.676 -0.447 19.864 1.00 94.25 89 GLY A O 1
ATOM 649 N N . GLY A 1 90 ? -3.940 -0.719 21.975 1.00 93.62 90 GLY A N 1
ATOM 650 C CA . GLY A 1 90 ? -2.627 -1.252 21.611 1.00 93.62 90 GLY A CA 1
ATOM 651 C C . GLY A 1 90 ? -2.706 -2.575 20.844 1.00 93.62 90 GLY A C 1
ATOM 652 O O . GLY A 1 90 ? -1.971 -2.774 19.879 1.00 93.62 90 GLY A O 1
ATOM 653 N N . ALA A 1 91 ? -3.631 -3.472 21.205 1.00 92.81 91 ALA A N 1
ATOM 654 C CA . ALA A 1 91 ? -3.856 -4.711 20.459 1.00 92.81 91 ALA A CA 1
ATOM 655 C C . ALA A 1 91 ? -4.355 -4.436 19.032 1.00 92.81 91 ALA A C 1
ATOM 657 O O . ALA A 1 91 ? -3.879 -5.061 18.082 1.00 92.81 91 ALA A O 1
ATOM 658 N N . LYS A 1 92 ? -5.274 -3.478 18.862 1.00 94.56 92 LYS A N 1
ATOM 659 C CA . LYS A 1 92 ? -5.771 -3.066 17.543 1.00 94.56 92 LYS A CA 1
ATOM 660 C C . LYS A 1 92 ? -4.651 -2.482 16.678 1.00 94.56 92 LYS A C 1
ATOM 662 O O . LYS A 1 92 ? -4.486 -2.908 15.537 1.00 94.56 92 LYS A O 1
ATOM 667 N N . GLU A 1 93 ? -3.857 -1.565 17.226 1.00 91.56 93 GLU A N 1
ATOM 668 C CA . GLU A 1 93 ? -2.722 -0.958 16.522 1.00 91.56 93 GLU A CA 1
ATOM 669 C C . GLU A 1 93 ? -1.665 -2.002 16.119 1.00 91.56 93 GLU A C 1
ATOM 671 O O . GLU A 1 93 ? -1.153 -1.973 14.994 1.00 91.56 93 GLU A O 1
ATOM 676 N N . ALA A 1 94 ? -1.376 -2.968 16.999 1.00 91.06 94 ALA A N 1
ATOM 677 C CA . ALA A 1 94 ? -0.457 -4.065 16.708 1.00 91.06 94 ALA A CA 1
ATOM 678 C C . ALA A 1 94 ? -0.964 -4.952 15.558 1.00 91.06 94 ALA A C 1
ATOM 680 O O . ALA A 1 94 ? -0.186 -5.304 14.671 1.00 91.06 94 ALA A O 1
ATOM 681 N N . VAL A 1 95 ? -2.265 -5.269 15.520 1.00 91.94 95 VAL A N 1
ATOM 682 C CA . VAL A 1 95 ? -2.877 -6.029 14.416 1.00 91.94 95 VAL A CA 1
ATOM 683 C C . VAL A 1 95 ? -2.801 -5.256 13.101 1.00 91.94 95 VAL A C 1
ATOM 685 O O . VAL A 1 95 ? -2.387 -5.821 12.091 1.00 91.94 95 VAL A O 1
ATOM 688 N N . GLU A 1 96 ? -3.158 -3.971 13.092 1.00 90.69 96 GLU A N 1
ATOM 689 C CA . GLU A 1 96 ? -3.118 -3.137 11.882 1.00 90.69 96 GLU A CA 1
ATOM 690 C C . GLU A 1 96 ? -1.690 -2.980 11.341 1.00 90.69 96 GLU A C 1
ATOM 692 O O . GLU A 1 96 ? -1.450 -3.041 10.133 1.00 90.69 96 GLU A O 1
ATOM 697 N N . THR A 1 97 ? -0.713 -2.813 12.229 1.00 89.25 97 THR A N 1
ATOM 698 C CA . THR A 1 97 ? 0.702 -2.706 11.858 1.00 89.25 97 THR A CA 1
ATOM 699 C C . THR A 1 97 ? 1.267 -4.048 11.390 1.00 89.25 97 THR A C 1
ATOM 701 O O . THR A 1 97 ? 1.927 -4.105 10.352 1.00 89.25 97 THR A O 1
ATOM 704 N N . GLY A 1 98 ? 0.944 -5.144 12.081 1.00 91.06 98 GLY A N 1
ATOM 705 C CA . GLY A 1 98 ? 1.313 -6.498 11.666 1.00 91.06 98 GLY A CA 1
ATOM 706 C C . GLY A 1 98 ? 0.717 -6.879 10.309 1.00 91.06 98 GLY A C 1
ATOM 707 O O . GLY A 1 98 ? 1.420 -7.428 9.463 1.00 91.06 98 GLY A O 1
ATOM 708 N N . ALA A 1 99 ? -0.545 -6.524 10.050 1.00 91.12 99 ALA A N 1
ATOM 709 C CA . ALA A 1 99 ? -1.194 -6.748 8.760 1.00 91.12 99 ALA A CA 1
ATOM 710 C C . ALA A 1 99 ? -0.477 -6.005 7.620 1.00 91.12 99 ALA A C 1
ATOM 712 O O . ALA A 1 99 ? -0.198 -6.607 6.584 1.00 91.12 99 ALA A O 1
ATOM 713 N N . ARG A 1 100 ? -0.103 -4.733 7.828 1.00 89.19 100 ARG A N 1
ATOM 714 C CA . ARG A 1 100 ? 0.688 -3.955 6.855 1.00 89.19 100 ARG A CA 1
ATOM 715 C C . ARG A 1 100 ? 2.073 -4.559 6.614 1.00 89.19 100 ARG A C 1
ATOM 717 O O . ARG A 1 100 ? 2.518 -4.632 5.469 1.00 89.19 100 ARG A O 1
ATOM 724 N N . ALA A 1 101 ? 2.748 -5.033 7.664 1.00 89.19 101 ALA A N 1
ATOM 725 C CA . ALA A 1 101 ? 4.047 -5.696 7.540 1.00 89.19 101 ALA A CA 1
ATOM 726 C C . ALA A 1 101 ? 3.954 -7.007 6.736 1.00 89.19 101 ALA A C 1
ATOM 728 O O . ALA A 1 101 ? 4.791 -7.262 5.866 1.00 89.19 101 ALA A O 1
ATOM 729 N N . LEU A 1 102 ? 2.914 -7.812 6.979 1.00 91.38 102 LEU A N 1
ATOM 730 C CA . LEU A 1 102 ? 2.655 -9.053 6.244 1.00 91.38 102 LEU A CA 1
ATOM 731 C C . LEU A 1 102 ? 2.286 -8.796 4.778 1.00 91.38 102 LEU A C 1
ATOM 733 O O . LEU A 1 102 ? 2.827 -9.470 3.903 1.00 91.38 102 LEU A O 1
ATOM 737 N N . ASP A 1 103 ? 1.428 -7.812 4.493 1.00 90.75 103 ASP A N 1
ATOM 738 C CA . ASP A 1 103 ? 1.078 -7.428 3.117 1.00 90.75 103 ASP A CA 1
ATOM 739 C C . ASP A 1 103 ? 2.307 -6.934 2.338 1.00 90.75 103 ASP A C 1
ATOM 741 O O . ASP A 1 103 ? 2.535 -7.333 1.191 1.00 90.75 103 ASP A O 1
ATOM 745 N N . ARG A 1 104 ? 3.169 -6.139 2.987 1.00 90.38 104 ARG A N 1
ATOM 746 C CA . ARG A 1 104 ? 4.450 -5.708 2.417 1.00 90.38 104 ARG A CA 1
ATOM 747 C C . ARG A 1 104 ? 5.367 -6.895 2.132 1.00 90.38 104 ARG A C 1
ATOM 749 O O . ARG A 1 104 ? 5.904 -6.992 1.031 1.00 90.38 104 ARG A O 1
ATOM 756 N N . TYR A 1 105 ? 5.549 -7.800 3.093 1.00 91.38 105 TYR A N 1
ATOM 757 C CA . TYR A 1 105 ? 6.371 -8.998 2.904 1.00 91.38 105 TYR A CA 1
ATOM 758 C C . TYR A 1 105 ? 5.861 -9.859 1.745 1.00 91.38 105 TYR A C 1
ATOM 760 O O . TYR A 1 105 ? 6.641 -10.268 0.877 1.00 91.38 105 TYR A O 1
ATOM 768 N N . TRP A 1 106 ? 4.550 -10.096 1.711 1.00 93.12 106 TRP A N 1
ATOM 769 C CA . TRP A 1 106 ? 3.886 -10.822 0.640 1.00 93.12 106 TRP A CA 1
ATOM 770 C C . TRP A 1 106 ? 4.129 -10.147 -0.712 1.00 93.12 106 TRP A C 1
ATOM 772 O O . TRP A 1 106 ? 4.566 -10.800 -1.657 1.00 93.12 106 TRP A O 1
ATOM 782 N N . THR A 1 107 ? 3.931 -8.831 -0.797 1.00 93.69 107 THR A N 1
ATOM 783 C CA . THR A 1 107 ? 4.137 -8.058 -2.025 1.00 93.69 107 THR A CA 1
ATOM 784 C C . THR A 1 107 ? 5.580 -8.121 -2.514 1.00 93.69 107 THR A C 1
ATOM 786 O O . THR A 1 107 ? 5.808 -8.399 -3.690 1.00 93.69 107 THR A O 1
ATOM 789 N N . LEU A 1 108 ? 6.562 -7.927 -1.632 1.00 92.50 108 LEU A N 1
ATOM 790 C CA . LEU A 1 108 ? 7.977 -7.978 -2.001 1.00 92.50 108 LEU A CA 1
ATOM 791 C C . LEU A 1 108 ? 8.411 -9.372 -2.457 1.00 92.50 108 LEU A C 1
ATOM 793 O O . LEU A 1 108 ? 9.161 -9.498 -3.423 1.00 92.50 108 LEU A O 1
ATOM 797 N N . THR A 1 109 ? 7.919 -10.415 -1.790 1.00 92.31 109 THR A N 1
ATOM 798 C CA . THR A 1 109 ? 8.304 -11.800 -2.080 1.00 92.31 109 THR A CA 1
ATOM 799 C C . THR A 1 109 ? 7.570 -12.328 -3.311 1.00 92.31 109 THR A C 1
ATOM 801 O O . THR A 1 109 ? 8.193 -12.682 -4.313 1.00 92.31 109 THR A O 1
ATOM 804 N N . ALA A 1 110 ? 6.236 -12.348 -3.268 1.00 95.56 110 ALA A N 1
ATOM 805 C CA . ALA A 1 110 ? 5.409 -12.881 -4.342 1.00 95.56 110 ALA A CA 1
ATOM 806 C C . ALA A 1 110 ? 5.443 -11.979 -5.579 1.00 95.56 110 ALA A C 1
ATOM 808 O O . ALA A 1 110 ? 5.561 -12.483 -6.691 1.00 95.56 110 ALA A O 1
ATOM 809 N N . GLY A 1 111 ? 5.395 -10.654 -5.409 1.00 95.94 111 GLY A N 1
ATOM 810 C CA . GLY A 1 111 ? 5.466 -9.711 -6.524 1.00 95.94 111 GLY A CA 1
ATOM 811 C C . GLY A 1 111 ? 6.758 -9.868 -7.319 1.00 95.94 111 GLY A C 1
ATOM 812 O O . GLY A 1 111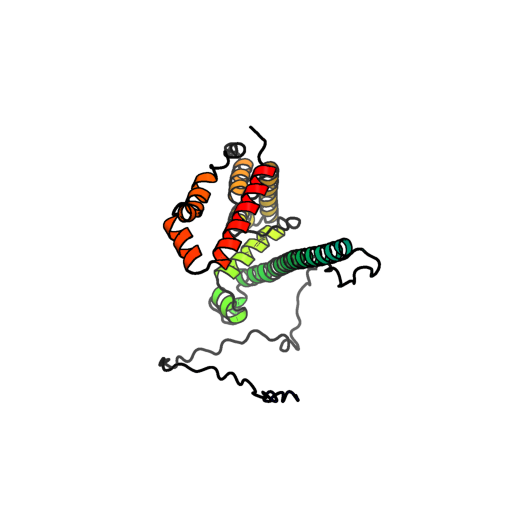 ? 6.697 -9.977 -8.543 1.00 95.94 111 GLY A O 1
ATOM 813 N N . ARG A 1 112 ? 7.917 -9.964 -6.645 1.00 94.75 112 ARG A N 1
ATOM 814 C CA . ARG A 1 112 ? 9.202 -10.187 -7.325 1.00 94.75 112 ARG A CA 1
ATOM 815 C C . ARG A 1 112 ? 9.240 -11.548 -8.012 1.00 94.75 112 ARG A C 1
ATOM 817 O O . ARG A 1 112 ? 9.600 -11.614 -9.181 1.00 94.75 112 ARG A O 1
ATOM 824 N N . ALA A 1 113 ? 8.817 -12.613 -7.332 1.00 96.00 113 ALA A N 1
ATOM 825 C CA . ALA A 1 113 ? 8.769 -13.947 -7.927 1.00 96.00 113 ALA A CA 1
ATOM 826 C C . ALA A 1 113 ? 7.876 -13.996 -9.181 1.00 96.00 113 ALA A C 1
ATOM 828 O O . ALA A 1 113 ? 8.244 -14.604 -10.181 1.00 96.00 113 ALA A O 1
ATOM 829 N N . LEU A 1 114 ? 6.724 -13.317 -9.161 1.00 97.38 114 LEU A N 1
ATOM 830 C CA . LEU A 1 114 ? 5.828 -13.219 -10.314 1.00 97.38 114 LEU A CA 1
ATOM 831 C C . LEU A 1 114 ? 6.470 -12.478 -11.496 1.00 97.38 114 LEU A C 1
ATOM 833 O O . LEU A 1 114 ? 6.231 -12.870 -12.638 1.00 97.38 114 LEU A O 1
ATOM 837 N N . VAL A 1 115 ? 7.283 -11.446 -11.242 1.00 95.62 115 VAL A N 1
ATOM 838 C CA . VAL A 1 115 ? 8.068 -10.748 -12.280 1.00 95.62 115 VAL A CA 1
ATOM 839 C C . VAL A 1 115 ? 9.064 -11.703 -12.928 1.00 95.62 115 VAL A C 1
ATOM 841 O O . VAL A 1 115 ? 9.001 -11.892 -14.139 1.00 95.62 115 VAL A O 1
ATOM 844 N N . GLU A 1 116 ? 9.882 -12.393 -12.133 1.00 95.81 116 GLU A N 1
ATOM 845 C CA . GLU A 1 116 ? 10.885 -13.340 -12.646 1.00 95.81 116 GLU A CA 1
ATOM 846 C C . GLU A 1 116 ? 10.239 -14.495 -13.437 1.00 95.81 116 GLU A C 1
ATOM 848 O O . GLU A 1 116 ? 10.703 -14.862 -14.516 1.00 95.81 116 GLU A O 1
ATOM 853 N N . ILE A 1 117 ? 9.114 -15.041 -12.950 1.00 96.94 117 ILE A N 1
ATOM 854 C CA . ILE A 1 117 ? 8.367 -16.096 -13.653 1.00 96.94 117 ILE A CA 1
ATOM 855 C C . ILE A 1 117 ? 7.817 -15.592 -14.991 1.00 96.94 117 ILE A C 1
ATOM 857 O O . ILE A 1 117 ? 7.874 -16.322 -15.984 1.00 96.94 117 ILE A O 1
ATOM 861 N N . ARG A 1 118 ? 7.248 -14.379 -15.026 1.00 97.50 118 ARG A N 1
ATOM 862 C CA . ARG A 1 118 ? 6.669 -13.804 -16.247 1.00 97.50 118 ARG A CA 1
ATOM 863 C C . ARG A 1 118 ? 7.756 -13.509 -17.273 1.00 97.50 118 ARG A C 1
ATOM 865 O O . ARG A 1 118 ? 7.625 -13.931 -18.421 1.00 97.50 118 ARG A O 1
ATOM 872 N N . ASP A 1 119 ? 8.791 -12.787 -16.861 1.00 95.56 119 ASP A N 1
ATOM 873 C CA . ASP A 1 119 ? 9.809 -12.244 -17.760 1.00 95.56 119 ASP A CA 1
ATOM 874 C C . ASP A 1 119 ? 10.733 -13.358 -18.270 1.00 95.56 119 ASP A C 1
ATOM 876 O O . ASP A 1 119 ? 11.056 -13.397 -19.456 1.00 95.56 119 ASP A O 1
ATOM 880 N N . GLY A 1 120 ? 11.039 -14.347 -17.423 1.00 97.00 120 GLY A N 1
ATOM 881 C CA . GLY A 1 120 ? 11.734 -15.574 -17.815 1.00 97.00 120 GLY A CA 1
ATOM 882 C C . GLY A 1 120 ? 10.853 -16.615 -18.515 1.00 97.00 120 GLY A C 1
ATOM 883 O O . GLY A 1 120 ? 11.344 -17.690 -18.848 1.00 97.00 120 GLY A O 1
ATOM 884 N N . LYS A 1 121 ? 9.554 -16.340 -18.707 1.00 97.50 121 LYS A N 1
ATOM 885 C CA . LYS A 1 121 ? 8.561 -17.277 -19.265 1.00 97.50 121 LYS A CA 1
ATOM 886 C C . LYS A 1 121 ? 8.561 -18.661 -18.598 1.00 97.50 121 LYS A C 1
ATOM 888 O O . LYS A 1 121 ? 8.216 -19.666 -19.212 1.00 97.50 121 LYS A O 1
ATOM 893 N N . LEU A 1 122 ? 8.893 -18.728 -17.308 1.00 97.44 122 LEU A N 1
ATOM 894 C CA . LEU A 1 122 ? 9.067 -19.992 -16.577 1.00 97.44 122 LEU A CA 1
ATOM 895 C C . LEU A 1 122 ? 7.762 -20.790 -16.442 1.00 97.44 122 LEU A C 1
ATOM 897 O O . LEU A 1 122 ? 7.786 -21.990 -16.181 1.00 97.44 122 LEU A O 1
ATOM 901 N N . TYR A 1 123 ? 6.617 -20.137 -16.638 1.00 97.12 123 TYR A N 1
ATOM 902 C CA . TYR A 1 123 ? 5.315 -20.796 -16.687 1.00 97.12 123 TYR A CA 1
ATOM 903 C C . TYR A 1 123 ? 5.179 -21.764 -17.879 1.00 97.12 123 TYR A C 1
ATOM 905 O O . TYR A 1 123 ? 4.450 -22.750 -17.768 1.00 97.12 123 TYR A O 1
ATOM 913 N N . GLU A 1 124 ? 5.913 -21.545 -18.977 1.00 97.38 124 GLU A N 1
ATOM 914 C CA . GLU A 1 124 ? 5.902 -22.429 -20.153 1.00 97.38 124 GLU A CA 1
ATOM 915 C C . GLU A 1 124 ? 6.506 -23.809 -19.835 1.00 97.38 124 GLU A C 1
ATOM 917 O O . GLU A 1 124 ? 6.085 -24.809 -20.414 1.00 97.38 124 GLU A O 1
ATOM 922 N N . LEU A 1 125 ? 7.412 -23.902 -18.848 1.00 95.50 125 LEU A N 1
ATOM 923 C CA . LEU A 1 125 ? 8.004 -25.174 -18.396 1.00 95.50 125 LEU A CA 1
ATOM 924 C C . LEU A 1 125 ? 6.962 -26.158 -17.854 1.00 95.50 125 LEU A C 1
ATOM 926 O O . LEU A 1 125 ? 7.164 -27.368 -17.898 1.00 95.50 125 LEU A O 1
ATOM 930 N N . TYR A 1 126 ? 5.843 -25.637 -17.354 1.00 93.62 126 TYR A N 1
ATOM 931 C CA . TYR A 1 126 ? 4.721 -26.430 -16.860 1.00 93.62 126 TYR A CA 1
ATOM 932 C C . TYR A 1 126 ? 3.594 -26.562 -17.897 1.00 93.62 126 TYR A C 1
ATOM 934 O O . TYR A 1 126 ? 2.486 -26.963 -17.548 1.00 93.62 126 TYR A O 1
ATOM 942 N N . GLY A 1 127 ? 3.853 -26.211 -19.161 1.00 96.88 127 GLY A N 1
ATOM 943 C CA . GLY A 1 127 ? 2.898 -26.339 -20.263 1.00 96.88 127 GLY A CA 1
ATOM 944 C C . GLY A 1 127 ? 1.823 -25.252 -20.318 1.00 96.88 127 GLY A C 1
ATOM 945 O O . GLY A 1 127 ? 0.886 -25.370 -21.105 1.00 96.88 127 GLY A O 1
ATOM 946 N N . TYR A 1 128 ? 1.929 -24.188 -19.516 1.00 96.75 128 TYR A N 1
ATOM 947 C CA . TYR A 1 128 ? 0.991 -23.070 -19.602 1.00 96.75 128 TYR A CA 1
ATOM 948 C C . TYR A 1 128 ? 1.317 -22.195 -20.812 1.00 96.75 128 TYR A C 1
ATOM 950 O O . TYR A 1 128 ? 2.441 -21.728 -20.968 1.00 96.75 128 TYR A O 1
ATOM 958 N N . THR A 1 129 ? 0.311 -21.904 -21.635 1.00 96.69 129 THR A N 1
ATOM 959 C CA . THR A 1 129 ? 0.440 -21.011 -22.802 1.00 96.69 129 THR A CA 1
ATOM 960 C C . THR A 1 129 ? 0.393 -19.531 -22.433 1.00 96.69 129 THR A C 1
ATOM 962 O O . THR A 1 129 ? 0.725 -18.669 -23.242 1.00 96.69 129 THR A O 1
ATOM 965 N N . SER A 1 130 ? -0.066 -19.218 -21.222 1.00 97.75 130 SER A N 1
ATOM 966 C CA . SER A 1 130 ? -0.251 -17.860 -20.727 1.00 97.75 130 SER A CA 1
ATOM 967 C C . SER A 1 130 ? 0.176 -17.783 -19.272 1.00 97.75 130 SER A C 1
ATOM 969 O O . SER A 1 130 ? -0.263 -18.577 -18.435 1.00 97.75 130 SER A O 1
ATOM 971 N N . PHE A 1 131 ? 0.964 -16.756 -18.949 1.00 97.75 131 PHE A N 1
ATOM 972 C CA . PHE A 1 131 ? 1.313 -16.423 -17.570 1.00 97.75 131 PHE A CA 1
ATOM 973 C C . PHE A 1 131 ? 0.066 -16.288 -16.689 1.00 97.75 131 PHE A C 1
ATOM 975 O O . PHE A 1 131 ? 0.075 -16.680 -15.524 1.00 97.75 131 PHE A O 1
ATOM 982 N N . MET A 1 132 ? -1.029 -15.762 -17.242 1.00 97.62 132 MET A N 1
ATOM 983 C CA . MET A 1 132 ? -2.234 -15.546 -16.452 1.00 97.62 132 MET A CA 1
ATOM 984 C C . MET A 1 132 ? -2.973 -16.835 -16.115 1.00 97.62 132 MET A C 1
ATOM 986 O O . MET A 1 132 ? -3.528 -16.924 -15.023 1.00 97.62 132 MET A O 1
ATOM 990 N N . ASP A 1 133 ? -2.934 -17.828 -17.001 1.00 97.62 133 ASP A N 1
ATOM 991 C CA . ASP A 1 133 ? -3.539 -19.134 -16.737 1.00 97.62 133 ASP A CA 1
ATOM 992 C C . ASP A 1 133 ? -2.749 -19.860 -15.650 1.00 97.62 133 ASP A C 1
ATOM 994 O O . ASP A 1 133 ? -3.340 -20.399 -14.718 1.00 97.62 133 ASP A O 1
ATOM 998 N N . TYR A 1 134 ? -1.415 -19.770 -15.703 1.00 97.56 134 TYR A N 1
ATOM 999 C CA . TYR A 1 134 ? -0.539 -20.244 -14.634 1.00 97.56 134 TYR A CA 1
ATOM 1000 C C . TYR A 1 134 ? -0.891 -19.598 -13.291 1.00 97.56 134 TYR A C 1
ATOM 1002 O O . TYR A 1 134 ? -1.096 -20.297 -12.299 1.00 97.56 134 TYR A O 1
ATOM 1010 N N . VAL A 1 135 ? -1.006 -18.268 -13.251 1.00 97.50 135 VAL A N 1
ATOM 1011 C CA . VAL A 1 135 ? -1.296 -17.544 -12.008 1.00 97.50 135 VAL A CA 1
ATOM 1012 C C . VAL A 1 135 ? -2.679 -17.886 -11.446 1.00 97.50 135 VAL A C 1
ATOM 1014 O O . VAL A 1 135 ? -2.815 -18.111 -10.241 1.00 97.50 135 VAL A O 1
ATOM 1017 N N . ALA A 1 136 ? -3.693 -17.967 -12.307 1.00 96.69 136 ALA A N 1
ATOM 1018 C CA . ALA A 1 136 ? -5.048 -18.317 -11.903 1.00 96.69 136 ALA A CA 1
ATOM 1019 C C . ALA A 1 136 ? -5.138 -19.765 -11.396 1.00 96.69 136 ALA A C 1
ATOM 1021 O O . ALA A 1 136 ? -5.715 -19.999 -10.337 1.00 96.69 136 ALA A O 1
ATOM 1022 N N . GLN A 1 137 ? -4.540 -20.726 -12.106 1.00 95.75 137 GLN A N 1
ATOM 1023 C CA . GLN A 1 137 ? -4.644 -22.149 -11.764 1.00 95.75 137 GLN A CA 1
ATOM 1024 C C . GLN A 1 137 ? -3.764 -22.545 -10.573 1.00 95.75 137 GLN A C 1
ATOM 1026 O O . GLN A 1 137 ? -4.197 -23.326 -9.731 1.00 95.75 137 GLN A O 1
ATOM 1031 N N . ARG A 1 138 ? -2.539 -22.011 -10.466 1.00 96.06 138 ARG A N 1
ATOM 1032 C CA . ARG A 1 138 ? -1.592 -22.405 -9.404 1.00 96.06 138 ARG A CA 1
ATOM 1033 C C . ARG A 1 138 ? -1.801 -21.648 -8.105 1.00 96.06 138 ARG A C 1
ATOM 1035 O O . ARG A 1 138 ? -1.594 -22.219 -7.040 1.00 96.06 138 ARG A O 1
ATOM 1042 N N . TRP A 1 139 ? -2.201 -20.383 -8.191 1.00 95.06 139 TRP A N 1
ATOM 1043 C CA . TRP A 1 139 ? -2.262 -19.498 -7.028 1.00 95.06 139 TRP A CA 1
ATOM 1044 C C . TRP A 1 139 ? -3.666 -18.964 -6.737 1.00 95.06 139 TRP A C 1
ATOM 1046 O O . TRP A 1 139 ? -3.839 -18.223 -5.773 1.00 95.06 139 TRP A O 1
ATOM 1056 N N . GLY A 1 140 ? -4.669 -19.296 -7.560 1.00 96.25 140 GLY A N 1
ATOM 1057 C CA . GLY A 1 140 ? -6.040 -18.811 -7.378 1.00 96.25 140 GLY A CA 1
ATOM 1058 C C . GLY A 1 140 ? -6.173 -17.291 -7.517 1.00 96.25 140 GLY A C 1
ATOM 1059 O O . GLY A 1 140 ? -7.128 -16.704 -7.010 1.00 96.25 140 GLY A O 1
ATOM 1060 N N . MET A 1 141 ? -5.207 -16.622 -8.155 1.00 97.12 141 MET A N 1
ATOM 1061 C CA . MET A 1 141 ? -5.170 -15.162 -8.224 1.00 97.12 141 MET A CA 1
ATOM 1062 C C . MET A 1 141 ? -5.825 -14.637 -9.492 1.00 97.12 141 MET A C 1
ATOM 1064 O O . MET A 1 141 ? -5.539 -15.072 -10.606 1.00 97.12 141 MET A O 1
ATOM 1068 N N . VAL A 1 142 ? -6.650 -13.604 -9.324 1.00 96.75 142 VAL A N 1
ATOM 1069 C CA . VAL A 1 142 ? -7.203 -12.853 -10.451 1.00 96.75 142 VAL A CA 1
ATOM 1070 C C . VAL A 1 142 ? -6.136 -11.996 -11.126 1.00 96.75 142 VAL A C 1
ATOM 1072 O O . VAL A 1 142 ? -5.209 -11.484 -10.490 1.00 96.75 142 VAL A O 1
ATOM 1075 N N . ARG A 1 143 ? -6.327 -11.751 -12.426 1.00 95.81 143 ARG A N 1
ATOM 1076 C CA . ARG A 1 143 ? -5.374 -11.014 -13.265 1.00 95.81 143 ARG A CA 1
ATOM 1077 C C . ARG A 1 143 ? -4.958 -9.662 -12.705 1.00 95.81 143 ARG A C 1
ATOM 1079 O O . ARG A 1 143 ? -3.776 -9.334 -12.675 1.00 95.81 143 ARG A O 1
ATOM 1086 N N . GLN A 1 144 ? -5.933 -8.879 -12.260 1.00 94.94 144 GLN A N 1
ATOM 1087 C CA . GLN A 1 144 ? -5.685 -7.543 -11.728 1.00 94.94 144 GLN A CA 1
ATOM 1088 C C . GLN A 1 144 ? -4.838 -7.577 -10.453 1.00 94.94 144 GLN A C 1
ATOM 1090 O O . GLN A 1 144 ? -3.972 -6.723 -10.286 1.00 94.94 144 GLN A O 1
ATOM 1095 N N . HIS A 1 145 ? -5.049 -8.573 -9.587 1.00 95.00 145 HIS A N 1
ATOM 1096 C CA . HIS A 1 145 ? -4.310 -8.705 -8.335 1.00 95.00 145 HIS A CA 1
ATOM 1097 C C . HIS A 1 145 ? -2.838 -9.043 -8.589 1.00 95.00 145 HIS A C 1
ATOM 1099 O O . HIS A 1 145 ? -1.961 -8.375 -8.050 1.00 95.00 145 HIS A O 1
ATOM 1105 N N . ALA A 1 146 ? -2.568 -9.994 -9.487 1.00 96.50 146 ALA A N 1
ATOM 1106 C CA . ALA A 1 146 ? -1.206 -10.370 -9.853 1.00 96.50 146 ALA A CA 1
ATOM 1107 C C . ALA A 1 146 ? -0.417 -9.183 -10.421 1.00 96.50 146 ALA A C 1
ATOM 1109 O O . ALA A 1 146 ? 0.654 -8.848 -9.922 1.00 96.50 146 ALA A O 1
ATOM 1110 N N . TYR A 1 147 ? -0.980 -8.473 -11.403 1.00 95.19 147 TYR A N 1
ATOM 1111 C CA . TYR A 1 147 ? -0.308 -7.300 -11.959 1.00 95.19 147 TYR A CA 1
ATOM 1112 C C . TYR A 1 147 ? -0.176 -6.152 -10.954 1.00 95.19 147 TYR A C 1
ATOM 1114 O O . TYR A 1 147 ? 0.809 -5.422 -11.023 1.00 95.19 147 TYR A O 1
ATOM 1122 N N . LYS A 1 148 ? -1.129 -5.984 -10.025 1.00 94.25 148 LYS A N 1
ATOM 1123 C CA . LYS A 1 148 ? -0.988 -5.018 -8.928 1.00 94.25 148 LYS A CA 1
ATOM 1124 C C . LYS A 1 148 ? 0.247 -5.358 -8.091 1.00 94.25 148 LYS A C 1
ATOM 1126 O O . LYS A 1 148 ? 1.092 -4.489 -7.938 1.00 94.25 148 LYS A O 1
ATOM 1131 N N . LEU A 1 149 ? 0.396 -6.605 -7.629 1.00 95.81 149 LEU A N 1
ATOM 1132 C CA . LEU A 1 149 ? 1.563 -7.040 -6.843 1.00 95.81 149 LEU A CA 1
ATOM 1133 C C . LEU A 1 149 ? 2.882 -6.769 -7.575 1.00 95.81 149 LEU A C 1
ATOM 1135 O O . LEU A 1 149 ? 3.799 -6.195 -6.995 1.00 95.81 149 LEU A O 1
ATOM 1139 N N . MET A 1 150 ? 2.950 -7.118 -8.863 1.00 95.75 150 MET A N 1
ATOM 1140 C CA . MET A 1 150 ? 4.142 -6.922 -9.698 1.00 95.75 150 MET A CA 1
ATOM 1141 C C . MET A 1 150 ? 4.526 -5.447 -9.873 1.00 95.75 150 MET A C 1
ATOM 1143 O O . MET A 1 150 ? 5.707 -5.118 -9.923 1.00 95.75 150 MET A O 1
ATOM 1147 N N . ARG A 1 151 ? 3.549 -4.538 -9.966 1.00 94.56 151 ARG A N 1
ATOM 1148 C CA . ARG A 1 151 ? 3.843 -3.099 -10.044 1.00 94.56 151 ARG A CA 1
ATOM 1149 C C . ARG A 1 151 ? 4.171 -2.513 -8.674 1.00 94.56 151 ARG A C 1
ATOM 1151 O O . ARG A 1 151 ? 5.081 -1.698 -8.565 1.00 94.56 151 ARG A O 1
ATOM 1158 N N . THR A 1 152 ? 3.481 -2.952 -7.621 1.00 96.25 152 THR A N 1
ATOM 1159 C CA . THR A 1 152 ? 3.734 -2.471 -6.258 1.00 96.25 152 THR A CA 1
ATOM 1160 C C . THR A 1 152 ? 5.129 -2.862 -5.777 1.00 96.25 152 THR A C 1
ATOM 1162 O O . THR A 1 152 ? 5.795 -2.026 -5.171 1.00 96.25 152 THR A O 1
ATOM 1165 N N . VAL A 1 153 ? 5.616 -4.076 -6.078 1.00 95.88 153 VAL A N 1
ATOM 1166 C CA . VAL A 1 153 ? 6.974 -4.490 -5.677 1.00 95.88 153 VAL A CA 1
ATOM 1167 C C . VAL A 1 153 ? 8.046 -3.570 -6.261 1.00 95.88 153 VAL A C 1
ATOM 1169 O O . VAL A 1 153 ? 8.960 -3.184 -5.537 1.00 95.88 153 VAL A O 1
ATOM 1172 N N . ARG A 1 154 ? 7.898 -3.133 -7.520 1.00 94.56 154 ARG A N 1
ATOM 1173 C CA . ARG A 1 154 ? 8.841 -2.211 -8.172 1.00 94.56 154 ARG A CA 1
ATOM 1174 C C . ARG A 1 154 ? 8.952 -0.883 -7.420 1.00 94.56 154 ARG A C 1
ATOM 1176 O O . ARG A 1 154 ? 10.056 -0.373 -7.246 1.00 94.56 154 ARG A O 1
ATOM 1183 N N . VAL A 1 155 ? 7.821 -0.352 -6.952 1.00 96.56 155 VAL A N 1
ATOM 1184 C CA . VAL A 1 155 ? 7.756 0.897 -6.175 1.00 96.56 155 VAL A CA 1
ATOM 1185 C C . VAL A 1 155 ? 8.290 0.699 -4.754 1.00 96.56 155 VAL A C 1
ATOM 1187 O O . VAL A 1 155 ? 9.079 1.511 -4.282 1.00 96.56 155 VAL A O 1
ATOM 1190 N N . GLN A 1 156 ? 7.921 -0.391 -4.075 1.00 95.56 156 GLN A N 1
ATOM 1191 C CA . GLN A 1 156 ? 8.395 -0.680 -2.714 1.00 95.56 156 GLN A CA 1
ATOM 1192 C C . GLN A 1 156 ? 9.903 -0.954 -2.644 1.00 95.56 156 GLN A C 1
ATOM 1194 O O . GLN A 1 156 ? 10.519 -0.670 -1.620 1.00 95.56 156 GLN A O 1
ATOM 1199 N N . GLN A 1 157 ? 10.498 -1.496 -3.711 1.00 93.88 157 GLN A N 1
ATOM 1200 C CA . GLN A 1 157 ? 11.950 -1.663 -3.828 1.00 93.88 157 GLN A CA 1
ATOM 1201 C C . GLN A 1 157 ? 12.668 -0.316 -3.985 1.00 93.88 157 GLN A C 1
ATOM 1203 O O . GLN A 1 157 ? 13.716 -0.113 -3.376 1.00 93.88 157 GLN A O 1
ATOM 1208 N N . ALA A 1 158 ? 12.078 0.622 -4.734 1.00 95.50 158 ALA A N 1
ATOM 1209 C CA . ALA A 1 158 ? 12.609 1.976 -4.860 1.00 95.50 158 ALA A CA 1
ATOM 1210 C C . ALA A 1 158 ? 12.472 2.784 -3.552 1.00 95.50 158 ALA A C 1
ATOM 1212 O O . ALA A 1 158 ? 13.363 3.573 -3.242 1.00 95.50 158 ALA A O 1
ATOM 1213 N N . LEU A 1 159 ? 11.402 2.555 -2.780 1.00 96.06 159 LEU A N 1
ATOM 1214 C CA . LEU A 1 159 ? 11.058 3.258 -1.533 1.00 96.06 159 LEU A CA 1
ATOM 1215 C C . LEU A 1 159 ? 10.972 2.286 -0.332 1.00 96.06 159 LEU A C 1
ATOM 1217 O O . LEU A 1 159 ? 9.874 2.003 0.174 1.00 96.06 159 LEU A O 1
ATOM 1221 N N . PRO A 1 160 ? 12.102 1.715 0.124 1.00 91.94 160 PRO A N 1
ATOM 1222 C CA . PRO A 1 160 ? 12.102 0.704 1.176 1.00 91.94 160 PRO A CA 1
ATOM 1223 C C . PRO A 1 160 ? 11.628 1.230 2.543 1.00 91.94 160 PRO A C 1
ATOM 1225 O O . PRO A 1 160 ? 11.069 0.465 3.327 1.00 91.94 160 PRO A O 1
ATOM 1228 N N . GLU A 1 161 ? 11.810 2.518 2.814 1.00 90.50 161 GLU A N 1
ATOM 1229 C CA . GLU A 1 161 ? 11.424 3.200 4.053 1.00 90.50 161 GLU A CA 1
ATOM 1230 C C . GLU A 1 161 ? 9.935 3.571 4.124 1.00 90.50 161 GLU A C 1
ATOM 1232 O O . GLU A 1 161 ? 9.400 3.788 5.210 1.00 90.50 161 GLU A O 1
ATOM 1237 N N . VAL A 1 162 ? 9.240 3.616 2.985 1.00 92.19 162 VAL A N 1
ATOM 1238 C CA . VAL A 1 162 ? 7.854 4.088 2.917 1.00 92.19 162 VAL A CA 1
ATOM 1239 C C . VAL A 1 162 ? 6.877 2.939 3.190 1.00 92.19 162 VAL A C 1
ATOM 1241 O O . VAL A 1 162 ? 6.763 1.983 2.413 1.00 92.19 162 VAL A O 1
ATOM 1244 N N . THR A 1 163 ? 6.126 3.052 4.289 1.00 86.69 163 THR A N 1
ATOM 1245 C CA . THR A 1 163 ? 5.164 2.050 4.790 1.00 86.69 163 THR A CA 1
ATOM 1246 C C . THR A 1 163 ? 3.711 2.533 4.705 1.00 86.69 163 THR A C 1
ATOM 1248 O O . THR A 1 163 ? 2.953 2.499 5.675 1.00 86.69 163 THR A O 1
ATOM 1251 N N . VAL A 1 164 ? 3.307 2.986 3.515 1.00 89.31 164 VAL A N 1
ATOM 1252 C CA . VAL A 1 164 ? 1.929 3.420 3.232 1.00 89.31 164 VAL A CA 1
ATOM 1253 C C . VAL A 1 164 ? 1.118 2.336 2.526 1.00 89.31 164 VAL A C 1
ATOM 1255 O O . VAL A 1 164 ? 1.664 1.498 1.803 1.00 89.31 164 VAL A O 1
ATOM 1258 N N . ASP A 1 165 ? -0.204 2.413 2.670 1.00 89.62 165 ASP A N 1
ATOM 1259 C CA . ASP A 1 165 ? -1.137 1.601 1.894 1.00 89.62 165 ASP A CA 1
ATOM 1260 C C . ASP A 1 165 ? -1.198 2.124 0.456 1.00 89.62 165 ASP A C 1
ATOM 1262 O O . ASP A 1 165 ? -1.931 3.057 0.114 1.00 89.62 165 ASP A O 1
ATOM 1266 N N . TRP A 1 166 ? -0.379 1.526 -0.405 1.00 92.75 166 TRP A N 1
ATOM 1267 C CA . TRP A 1 166 ? -0.250 1.932 -1.797 1.00 92.75 166 TRP A CA 1
ATOM 1268 C C . TRP A 1 166 ? -1.553 1.730 -2.579 1.00 92.75 166 TRP A C 1
ATOM 1270 O O . TRP A 1 166 ? -2.014 0.609 -2.831 1.00 92.75 166 TRP A O 1
ATOM 1280 N N . THR A 1 167 ? -2.126 2.833 -3.055 1.00 94.44 167 THR A N 1
ATOM 1281 C CA . THR A 1 167 ? -3.241 2.789 -4.004 1.00 94.44 167 THR A CA 1
ATOM 1282 C C . THR A 1 167 ? -2.742 2.452 -5.409 1.00 94.44 167 THR A C 1
ATOM 1284 O O . THR A 1 167 ? -1.637 2.823 -5.804 1.00 94.44 167 THR A O 1
ATOM 1287 N N . VAL A 1 168 ? -3.594 1.811 -6.217 1.00 93.19 168 VAL A N 1
ATOM 1288 C CA . VAL A 1 168 ? -3.264 1.443 -7.610 1.00 93.19 168 VAL A CA 1
ATOM 1289 C C . VAL A 1 168 ? -2.797 2.658 -8.419 1.00 93.19 168 VAL A C 1
ATOM 1291 O O . VAL A 1 168 ? -1.823 2.568 -9.152 1.00 93.19 168 VAL A O 1
ATOM 1294 N N . ARG A 1 169 ? -3.430 3.824 -8.227 1.00 95.44 169 ARG A N 1
ATOM 1295 C CA . ARG A 1 169 ? -3.061 5.054 -8.945 1.00 95.44 169 ARG A CA 1
ATOM 1296 C C . ARG A 1 169 ? -1.687 5.598 -8.554 1.00 95.44 169 ARG A C 1
ATOM 1298 O O . ARG A 1 169 ? -1.000 6.111 -9.425 1.00 95.44 169 ARG A O 1
ATOM 1305 N N . GLN A 1 170 ? -1.300 5.516 -7.277 1.00 97.06 170 GLN A N 1
ATOM 1306 C CA . GLN A 1 170 ? 0.043 5.929 -6.846 1.00 97.06 170 GLN A CA 1
ATOM 1307 C C . GLN A 1 170 ? 1.101 5.013 -7.465 1.00 97.06 170 GLN A C 1
ATOM 1309 O O . GLN A 1 170 ? 2.080 5.501 -8.021 1.00 97.06 170 GLN A O 1
ATOM 1314 N N . VAL A 1 171 ? 0.860 3.699 -7.423 1.00 96.69 171 VAL A N 1
ATOM 1315 C CA . VAL A 1 171 ? 1.763 2.690 -7.992 1.00 96.69 171 VAL A CA 1
ATOM 1316 C C . VAL A 1 171 ? 1.917 2.867 -9.498 1.00 96.69 171 VAL A C 1
ATOM 1318 O O . VAL A 1 171 ? 3.038 2.899 -9.990 1.00 96.69 171 VAL A O 1
ATOM 1321 N N . ASP A 1 172 ? 0.812 3.017 -10.230 1.00 95.31 172 ASP A N 1
ATOM 1322 C CA . ASP A 1 172 ? 0.843 3.187 -11.686 1.00 95.31 172 ASP A CA 1
ATOM 1323 C C . ASP A 1 172 ? 1.577 4.479 -12.079 1.00 95.31 172 ASP A C 1
ATOM 1325 O O . ASP A 1 172 ? 2.356 4.495 -13.031 1.00 95.31 172 ASP A O 1
ATOM 1329 N N . LEU A 1 173 ? 1.373 5.559 -11.318 1.00 96.62 173 LEU A N 1
ATOM 1330 C CA . LEU A 1 173 ? 2.042 6.830 -11.566 1.00 96.62 173 LEU A CA 1
ATOM 1331 C C . LEU A 1 173 ? 3.548 6.730 -11.332 1.00 96.62 173 LEU A C 1
ATOM 1333 O O . LEU A 1 173 ? 4.313 7.096 -12.221 1.00 96.62 173 LEU A O 1
ATOM 1337 N N . LEU A 1 174 ? 3.978 6.217 -10.179 1.00 96.69 174 LEU A N 1
ATOM 1338 C CA . LEU A 1 174 ? 5.401 6.053 -9.874 1.00 96.69 174 LEU A CA 1
ATOM 1339 C C . LEU A 1 174 ? 6.069 5.045 -10.817 1.00 96.69 174 LEU A C 1
ATOM 1341 O O . LEU A 1 174 ? 7.172 5.293 -11.289 1.00 96.69 174 LEU A O 1
ATOM 1345 N N . GLY A 1 175 ? 5.376 3.963 -11.178 1.00 93.94 175 GLY A N 1
ATOM 1346 C CA . GLY A 1 175 ? 5.846 3.015 -12.187 1.00 93.94 175 GLY A CA 1
ATOM 1347 C C . GLY A 1 175 ? 6.096 3.678 -13.544 1.00 93.94 175 GLY A C 1
ATOM 1348 O O . GLY A 1 175 ? 7.139 3.447 -14.146 1.00 93.94 175 GLY A O 1
ATOM 1349 N N . SER A 1 176 ? 5.207 4.578 -13.986 1.00 94.62 176 SER A N 1
ATOM 1350 C CA . SER A 1 176 ? 5.390 5.318 -15.249 1.00 94.62 176 SER A CA 1
ATOM 1351 C C . SER A 1 176 ? 6.608 6.250 -15.253 1.00 94.62 176 SER A C 1
ATOM 1353 O O . SER A 1 176 ? 7.105 6.605 -16.317 1.00 94.62 176 SER A O 1
ATOM 1355 N N . VAL A 1 177 ? 7.089 6.662 -14.075 1.00 95.12 177 VAL A N 1
ATOM 1356 C CA . VAL A 1 177 ? 8.304 7.481 -13.940 1.00 95.12 177 VAL A CA 1
ATOM 1357 C C . VAL A 1 177 ? 9.556 6.627 -14.152 1.00 95.12 177 VAL A C 1
ATOM 1359 O O . VAL A 1 177 ? 10.511 7.096 -14.763 1.00 95.12 177 VAL A O 1
ATOM 1362 N N . ALA A 1 178 ? 9.549 5.377 -13.684 1.00 93.56 178 ALA A N 1
ATOM 1363 C CA . ALA A 1 178 ? 10.673 4.456 -13.850 1.00 93.56 178 ALA A CA 1
ATOM 1364 C C . ALA A 1 178 ? 10.721 3.792 -15.236 1.00 93.56 178 ALA A C 1
ATOM 1366 O O . ALA A 1 178 ? 11.808 3.499 -15.724 1.00 93.56 178 ALA A O 1
ATOM 1367 N N . GLU A 1 179 ? 9.574 3.595 -15.895 1.00 91.75 179 GLU A N 1
ATOM 1368 C CA . GLU A 1 179 ? 9.452 2.841 -17.154 1.00 91.75 179 GLU A CA 1
ATOM 1369 C C . GLU A 1 179 ? 10.452 3.244 -18.264 1.00 91.75 179 GLU A C 1
ATOM 1371 O O . GLU A 1 179 ? 11.046 2.339 -18.862 1.00 91.75 179 GLU A O 1
ATOM 1376 N N . PRO A 1 180 ? 10.727 4.539 -18.539 1.00 92.00 180 PRO A N 1
ATOM 1377 C CA . PRO A 1 180 ? 11.719 4.925 -19.547 1.00 92.00 180 PRO A CA 1
ATOM 1378 C C . PRO A 1 180 ? 13.151 4.498 -19.193 1.00 92.00 180 PRO A C 1
ATOM 1380 O O . PRO A 1 180 ? 13.929 4.164 -20.085 1.00 92.00 180 PRO A O 1
ATOM 1383 N N . HIS A 1 181 ? 13.496 4.504 -17.902 1.00 92.00 181 HIS A N 1
ATOM 1384 C CA . HIS A 1 181 ? 14.820 4.134 -17.399 1.00 92.00 181 HIS A CA 1
ATOM 1385 C C . HIS A 1 181 ? 14.992 2.616 -17.330 1.00 92.00 181 HIS A C 1
ATOM 1387 O O . HIS A 1 181 ? 15.992 2.086 -17.813 1.00 92.00 181 HIS A O 1
ATOM 1393 N N . ASP A 1 182 ? 13.978 1.912 -16.823 1.00 88.62 182 ASP A N 1
ATOM 1394 C CA . ASP A 1 182 ? 13.956 0.450 -16.764 1.00 88.62 182 ASP A CA 1
ATOM 1395 C C . ASP A 1 182 ? 14.048 -0.144 -18.183 1.00 88.62 182 ASP A C 1
ATOM 1397 O O . ASP A 1 182 ? 14.818 -1.071 -18.428 1.00 88.62 182 ASP A O 1
ATOM 1401 N N . SER A 1 183 ? 13.349 0.450 -19.160 1.00 87.81 183 SER A N 1
ATOM 1402 C CA . SER A 1 183 ? 13.418 0.035 -20.573 1.00 87.81 183 SER A CA 1
ATOM 1403 C C . SER A 1 183 ? 14.796 0.256 -21.206 1.00 87.81 183 SER A C 1
ATOM 1405 O O . SER A 1 183 ? 15.155 -0.435 -22.159 1.00 87.81 183 SER A O 1
ATOM 1407 N N . ALA A 1 184 ? 15.573 1.211 -20.689 1.00 90.88 184 ALA A N 1
ATOM 1408 C CA . ALA A 1 184 ? 16.953 1.456 -21.098 1.00 90.88 184 ALA A CA 1
ATOM 1409 C C . ALA A 1 184 ? 17.966 0.557 -20.359 1.00 90.88 184 ALA A C 1
ATOM 1411 O O . ALA A 1 184 ? 19.160 0.623 -20.651 1.00 90.88 184 ALA A O 1
ATOM 1412 N N . GLY A 1 185 ? 17.506 -0.284 -19.423 1.00 92.44 185 GLY A N 1
ATOM 1413 C CA . GLY A 1 185 ? 18.348 -1.149 -18.596 1.00 92.44 185 GLY A CA 1
ATOM 1414 C C . GLY A 1 185 ? 19.010 -0.441 -17.410 1.00 92.44 185 GLY A C 1
ATOM 1415 O O . GLY A 1 185 ? 19.929 -1.002 -16.816 1.00 92.44 185 GLY A O 1
ATOM 1416 N N . ASP A 1 186 ? 18.570 0.772 -17.059 1.00 93.81 186 ASP A N 1
ATOM 1417 C CA . ASP A 1 186 ? 19.099 1.552 -15.934 1.00 93.81 186 ASP A CA 1
ATOM 1418 C C . ASP A 1 186 ? 18.081 1.617 -14.782 1.00 93.81 186 ASP A C 1
ATOM 1420 O O . ASP A 1 186 ? 17.464 2.649 -14.503 1.00 93.81 186 ASP A O 1
ATOM 1424 N N . GLU A 1 187 ? 17.897 0.483 -14.099 1.00 92.19 187 GLU A N 1
ATOM 1425 C CA . GLU A 1 187 ? 16.979 0.374 -12.952 1.00 92.19 187 GLU A CA 1
ATOM 1426 C C . GLU A 1 187 ? 17.327 1.369 -11.830 1.00 92.19 187 GLU A C 1
ATOM 1428 O O . GLU A 1 187 ? 16.437 1.882 -11.147 1.00 92.19 187 GLU A O 1
ATOM 1433 N N . ALA A 1 188 ? 18.616 1.682 -11.654 1.00 93.81 188 ALA A N 1
ATOM 1434 C CA . ALA A 1 188 ? 19.092 2.610 -10.632 1.00 93.81 188 ALA A CA 1
ATOM 1435 C C . ALA A 1 188 ? 18.640 4.052 -10.910 1.00 93.81 188 ALA A C 1
ATOM 1437 O O . ALA A 1 188 ? 18.266 4.773 -9.978 1.00 93.81 188 ALA A O 1
ATOM 1438 N N . ALA A 1 189 ? 18.628 4.474 -12.178 1.00 94.12 189 ALA A N 1
ATOM 1439 C CA . ALA A 1 189 ? 18.042 5.751 -12.568 1.00 94.12 189 ALA A CA 1
ATOM 1440 C C . ALA A 1 189 ? 16.519 5.767 -12.365 1.00 94.12 189 ALA A C 1
ATOM 1442 O O . ALA A 1 189 ? 15.993 6.759 -11.856 1.00 94.12 189 ALA A O 1
ATOM 1443 N N . GLY A 1 190 ? 15.821 4.667 -12.672 1.00 94.25 190 GLY A N 1
ATOM 1444 C CA . GLY A 1 190 ? 14.381 4.533 -12.414 1.00 94.25 190 GLY A CA 1
ATOM 1445 C C . GLY A 1 190 ? 14.035 4.646 -10.925 1.00 94.25 190 GLY A C 1
ATOM 1446 O O . GLY A 1 190 ? 13.144 5.403 -10.536 1.00 94.25 190 GLY A O 1
ATOM 1447 N N . ASP A 1 191 ? 14.809 3.972 -10.073 1.00 95.81 191 ASP A N 1
ATOM 1448 C CA . ASP A 1 191 ? 14.736 4.077 -8.612 1.00 95.81 191 ASP A CA 1
ATOM 1449 C C . ASP A 1 191 ? 14.920 5.515 -8.129 1.00 95.81 191 ASP A C 1
ATOM 1451 O O . ASP A 1 191 ? 14.157 6.013 -7.297 1.00 95.81 191 ASP A O 1
ATOM 1455 N N . LYS A 1 192 ? 15.949 6.191 -8.650 1.00 96.06 192 LYS A N 1
ATOM 1456 C CA . LYS A 1 192 ? 16.246 7.580 -8.308 1.00 96.06 192 LYS A CA 1
ATOM 1457 C C . LYS A 1 192 ? 15.091 8.500 -8.700 1.00 96.06 192 LYS A C 1
ATOM 1459 O O . LYS A 1 192 ? 14.686 9.322 -7.885 1.00 96.06 192 LYS A O 1
ATOM 1464 N N . ALA A 1 193 ? 14.527 8.324 -9.892 1.00 96.38 193 ALA A N 1
ATOM 1465 C CA . ALA A 1 193 ? 13.411 9.127 -10.372 1.00 96.38 193 ALA A CA 1
ATOM 1466 C C . ALA A 1 193 ? 12.151 8.941 -9.503 1.00 96.38 193 ALA A C 1
ATOM 1468 O O . ALA A 1 193 ? 11.499 9.922 -9.146 1.00 96.38 193 ALA A O 1
ATOM 1469 N N . ILE A 1 194 ? 11.842 7.708 -9.075 1.00 97.69 194 ILE A N 1
ATOM 1470 C CA . ILE A 1 194 ? 10.754 7.448 -8.114 1.00 97.69 194 ILE A CA 1
ATOM 1471 C C . ILE A 1 194 ? 11.000 8.193 -6.793 1.00 97.69 194 ILE A C 1
ATOM 1473 O O . ILE A 1 194 ? 10.091 8.865 -6.299 1.00 97.69 194 ILE A O 1
ATOM 1477 N N . ARG A 1 195 ? 12.216 8.102 -6.232 1.00 97.69 195 ARG A N 1
ATOM 1478 C CA . ARG A 1 195 ? 12.581 8.780 -4.974 1.00 97.69 195 ARG A CA 1
ATOM 1479 C C . ARG A 1 195 ? 12.475 10.297 -5.084 1.00 97.69 195 ARG A C 1
ATOM 1481 O O . ARG A 1 195 ? 11.946 10.929 -4.177 1.00 97.69 195 ARG A O 1
ATOM 1488 N N . GLU A 1 196 ? 12.930 10.878 -6.191 1.00 97.38 196 GLU A N 1
ATOM 1489 C CA . GLU A 1 196 ? 12.839 12.321 -6.444 1.00 97.38 196 GLU A CA 1
ATOM 1490 C C . GLU A 1 196 ? 11.380 12.797 -6.509 1.00 97.38 196 GLU A C 1
ATOM 1492 O O . GLU A 1 196 ? 11.027 13.801 -5.887 1.00 97.38 196 GLU A O 1
ATOM 1497 N N . VAL A 1 197 ? 10.504 12.052 -7.195 1.00 97.69 197 VAL A N 1
ATOM 1498 C CA . VAL A 1 197 ? 9.066 12.368 -7.248 1.00 97.69 197 VAL A CA 1
ATOM 1499 C C . VAL A 1 197 ? 8.408 12.229 -5.877 1.00 97.69 197 VAL A C 1
ATOM 1501 O O . VAL A 1 197 ? 7.615 13.092 -5.497 1.00 97.69 197 VAL A O 1
ATOM 1504 N N . TRP A 1 198 ? 8.735 11.177 -5.123 1.00 97.75 198 TRP A N 1
ATOM 1505 C CA . TRP A 1 198 ? 8.196 10.976 -3.778 1.00 97.75 198 TRP A CA 1
ATOM 1506 C C . TRP A 1 198 ? 8.625 12.091 -2.818 1.00 97.75 198 TRP A C 1
ATOM 1508 O O . TRP A 1 198 ? 7.769 12.735 -2.215 1.00 97.75 198 TRP A O 1
ATOM 1518 N N . ALA A 1 199 ? 9.924 12.392 -2.753 1.00 97.06 199 ALA A N 1
ATOM 1519 C CA . ALA A 1 199 ? 10.462 13.460 -1.913 1.00 97.06 199 ALA A CA 1
ATOM 1520 C C . ALA A 1 199 ? 9.833 14.820 -2.250 1.00 97.06 199 ALA A C 1
ATOM 1522 O O . ALA A 1 199 ? 9.504 15.603 -1.358 1.00 97.06 199 ALA A O 1
ATOM 1523 N N . LYS A 1 200 ? 9.588 15.092 -3.540 1.00 96.69 200 LYS A N 1
ATOM 1524 C CA . LYS A 1 200 ? 8.906 16.321 -3.951 1.00 96.69 200 LYS A CA 1
ATOM 1525 C C . LYS A 1 200 ? 7.435 16.347 -3.529 1.00 96.69 200 LYS A C 1
ATOM 1527 O O . LYS A 1 200 ? 6.925 17.406 -3.178 1.00 96.69 200 LYS A O 1
ATOM 1532 N N . ALA A 1 201 ? 6.743 15.212 -3.540 1.00 96.50 201 ALA A N 1
ATOM 1533 C CA . ALA A 1 201 ? 5.369 15.126 -3.048 1.00 96.50 201 ALA A CA 1
ATOM 1534 C C . ALA A 1 201 ? 5.279 15.330 -1.526 1.00 96.50 201 ALA A C 1
ATOM 1536 O O . ALA A 1 201 ? 4.352 15.992 -1.057 1.00 96.50 201 ALA A O 1
ATOM 1537 N N . GLU A 1 202 ? 6.261 14.829 -0.769 1.00 96.50 202 GLU A N 1
ATOM 1538 C CA . GLU A 1 202 ? 6.394 15.096 0.668 1.00 96.50 202 GLU A CA 1
ATOM 1539 C C . GLU A 1 202 ? 6.666 16.578 0.953 1.00 96.50 202 GLU A C 1
ATOM 1541 O O . GLU A 1 202 ? 5.993 17.163 1.797 1.00 96.50 202 GLU A O 1
ATOM 1546 N N . GLU A 1 203 ? 7.570 17.215 0.198 1.00 94.56 203 GLU A N 1
ATOM 1547 C CA . GLU A 1 203 ? 7.837 18.662 0.289 1.00 94.56 203 GLU A CA 1
ATOM 1548 C C . GLU A 1 203 ? 6.565 19.494 0.039 1.00 94.56 203 GLU A C 1
ATOM 1550 O O . GLU A 1 203 ? 6.338 20.518 0.681 1.00 94.56 203 GLU A O 1
ATOM 1555 N N . LEU A 1 204 ? 5.710 19.035 -0.879 1.00 93.19 204 LEU A N 1
ATOM 1556 C CA . LEU A 1 204 ? 4.426 19.660 -1.197 1.00 93.19 204 LEU A CA 1
ATOM 1557 C C . LEU A 1 204 ? 3.301 19.307 -0.205 1.00 93.19 204 LEU A C 1
ATOM 1559 O O . LEU A 1 204 ? 2.218 19.889 -0.293 1.00 93.19 204 LEU A O 1
ATOM 1563 N N . GLY A 1 205 ? 3.528 18.367 0.718 1.00 94.88 205 GLY A N 1
ATOM 1564 C CA . GLY A 1 205 ? 2.550 17.930 1.716 1.00 94.88 205 GLY A CA 1
ATOM 1565 C C . GLY A 1 205 ? 1.371 17.118 1.160 1.00 94.88 205 GLY A C 1
ATOM 1566 O O . GLY A 1 205 ? 0.333 17.033 1.816 1.00 94.88 205 GLY A O 1
ATOM 1567 N N . ASP A 1 206 ? 1.489 16.534 -0.038 1.00 95.44 206 ASP A N 1
ATOM 1568 C CA . ASP A 1 206 ? 0.436 15.724 -0.666 1.00 95.44 206 ASP A CA 1
ATOM 1569 C C . ASP A 1 206 ? 1.039 14.488 -1.349 1.00 95.44 206 ASP A C 1
ATOM 1571 O O . ASP A 1 206 ? 1.507 14.545 -2.483 1.00 95.44 206 ASP A O 1
ATOM 1575 N N . THR A 1 207 ? 0.983 13.338 -0.674 1.00 96.06 207 THR A N 1
ATOM 1576 C CA . THR A 1 207 ? 1.428 12.039 -1.214 1.00 96.06 207 THR A CA 1
ATOM 1577 C C . THR A 1 207 ? 0.306 11.269 -1.920 1.00 96.06 207 THR A C 1
ATOM 1579 O O . THR A 1 207 ? 0.482 10.111 -2.314 1.00 96.06 207 THR A O 1
ATOM 1582 N N . SER A 1 208 ? -0.869 11.880 -2.122 1.00 95.31 208 SER A N 1
ATOM 1583 C CA . SER A 1 208 ? -1.935 11.274 -2.922 1.00 95.31 208 SER A CA 1
ATOM 1584 C C . SER A 1 208 ? -1.511 11.137 -4.389 1.00 95.31 208 SER A C 1
ATOM 1586 O O . SER A 1 208 ? -0.576 11.784 -4.855 1.00 95.31 208 SER A O 1
ATOM 1588 N N . ALA A 1 209 ? -2.245 10.349 -5.182 1.00 95.00 209 ALA A N 1
ATOM 1589 C CA . ALA A 1 209 ? -1.966 10.225 -6.619 1.00 95.00 209 ALA A CA 1
ATOM 1590 C C . ALA A 1 209 ? -1.957 11.581 -7.359 1.00 95.00 209 ALA A C 1
ATOM 1592 O O . ALA A 1 209 ? -1.248 11.745 -8.346 1.00 95.00 209 ALA A O 1
ATOM 1593 N N . LYS A 1 210 ? -2.735 12.563 -6.883 1.00 95.31 210 LYS A N 1
ATOM 1594 C CA . LYS A 1 210 ? -2.757 13.915 -7.454 1.00 95.31 210 LYS A CA 1
ATOM 1595 C C . LYS A 1 210 ? -1.499 14.699 -7.077 1.00 95.31 210 LYS A C 1
ATOM 1597 O O . LYS A 1 210 ? -0.940 15.377 -7.935 1.00 95.31 210 LYS A O 1
ATOM 1602 N N . GLY A 1 211 ? -1.083 14.619 -5.816 1.00 95.56 211 GLY A N 1
ATOM 1603 C CA . GLY A 1 211 ? 0.140 15.258 -5.345 1.00 95.56 211 GLY A CA 1
ATOM 1604 C C . GLY A 1 211 ? 1.386 14.673 -6.007 1.00 95.56 211 GLY A C 1
ATOM 1605 O O . GLY A 1 211 ? 2.220 15.432 -6.489 1.00 95.56 211 GLY A O 1
ATOM 1606 N N . LEU A 1 212 ? 1.440 13.349 -6.194 1.00 97.00 212 LEU A N 1
ATOM 1607 C CA . LEU A 1 212 ? 2.498 12.689 -6.965 1.00 97.00 212 LEU A CA 1
ATOM 1608 C C . LEU A 1 212 ? 2.532 13.124 -8.438 1.00 97.00 212 LEU A C 1
ATOM 1610 O O . LEU A 1 212 ? 3.613 13.298 -8.989 1.00 97.00 212 LEU A O 1
ATOM 1614 N N . ASP A 1 213 ? 1.383 13.342 -9.092 1.00 95.88 213 ASP A N 1
ATOM 1615 C CA . ASP A 1 213 ? 1.362 13.872 -10.468 1.00 95.88 213 ASP A CA 1
ATOM 1616 C C . ASP A 1 213 ? 1.914 15.298 -10.537 1.00 95.88 213 ASP A C 1
ATOM 1618 O O . ASP A 1 213 ? 2.688 15.626 -11.437 1.00 95.88 213 ASP A O 1
ATOM 1622 N N . ALA A 1 214 ? 1.546 16.141 -9.568 1.00 94.81 214 ALA A N 1
ATOM 1623 C CA . ALA A 1 214 ? 2.078 17.495 -9.456 1.00 94.81 214 ALA A CA 1
ATOM 1624 C C . ALA A 1 214 ? 3.592 17.484 -9.179 1.00 94.81 214 ALA A C 1
ATOM 1626 O O . ALA A 1 214 ? 4.333 18.233 -9.814 1.00 94.81 214 ALA A O 1
ATOM 1627 N N . ALA A 1 215 ? 4.052 16.602 -8.290 1.00 96.00 215 ALA A N 1
ATOM 1628 C CA . ALA A 1 215 ? 5.461 16.405 -7.976 1.00 96.00 215 ALA A CA 1
ATOM 1629 C C . ALA A 1 215 ? 6.255 15.908 -9.192 1.00 96.00 215 ALA A C 1
ATOM 1631 O O . ALA A 1 215 ? 7.294 16.475 -9.515 1.00 96.00 215 ALA A O 1
ATOM 1632 N N . ARG A 1 216 ? 5.728 14.923 -9.932 1.00 95.81 216 ARG A N 1
ATOM 1633 C CA . ARG A 1 216 ? 6.318 14.415 -11.180 1.00 95.81 216 ARG A CA 1
ATOM 1634 C C . ARG A 1 216 ? 6.523 15.522 -12.209 1.00 95.81 216 ARG A C 1
ATOM 1636 O O . ARG A 1 216 ? 7.598 15.625 -12.790 1.00 95.81 216 ARG A O 1
ATOM 1643 N N . LYS A 1 217 ? 5.507 16.362 -12.418 1.00 94.88 217 LYS A N 1
AT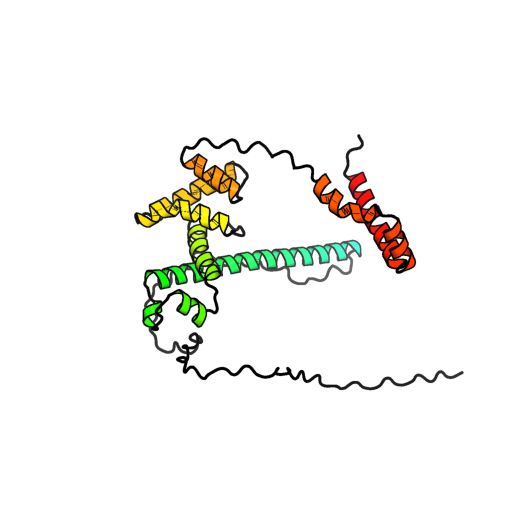OM 1644 C CA . LYS A 1 217 ? 5.588 17.515 -13.328 1.00 94.88 217 LYS A CA 1
ATOM 1645 C C . LYS A 1 217 ? 6.650 18.515 -12.880 1.00 94.88 217 LYS A C 1
ATOM 1647 O O . LYS A 1 217 ? 7.469 18.928 -13.694 1.00 94.88 217 LYS A O 1
ATOM 1652 N N . ALA A 1 218 ? 6.689 18.817 -11.581 1.00 93.06 218 ALA A N 1
ATOM 1653 C CA . ALA A 1 218 ? 7.691 19.706 -11.001 1.00 93.06 218 ALA A CA 1
ATOM 1654 C C . ALA A 1 218 ? 9.126 19.184 -11.193 1.00 93.06 218 ALA A C 1
ATOM 1656 O O . ALA A 1 218 ? 10.005 19.958 -11.564 1.00 93.06 218 ALA A O 1
ATOM 1657 N N . VAL A 1 219 ? 9.360 17.881 -10.986 1.00 93.06 219 VAL A N 1
ATOM 1658 C CA . VAL A 1 219 ? 10.663 17.233 -11.233 1.00 93.06 219 VAL A CA 1
ATOM 1659 C C . VAL A 1 219 ? 11.031 17.280 -12.721 1.00 93.06 219 VAL A C 1
ATOM 1661 O O . VAL A 1 219 ? 12.178 17.549 -13.061 1.00 93.06 219 VAL A O 1
ATOM 1664 N N . GLY A 1 220 ? 10.054 17.108 -13.617 1.00 89.50 220 GLY A N 1
ATOM 1665 C CA . GLY A 1 220 ? 10.229 17.228 -15.069 1.00 89.50 220 GLY A CA 1
ATOM 1666 C C . GLY A 1 220 ? 10.396 18.660 -15.600 1.00 89.50 220 GLY A C 1
ATOM 1667 O O . GLY A 1 220 ? 10.456 18.846 -16.813 1.00 89.50 220 GLY A O 1
ATOM 1668 N N . GLY A 1 221 ? 10.451 19.675 -14.730 1.00 77.25 221 GLY A N 1
ATOM 1669 C CA . GLY A 1 221 ? 10.629 21.078 -15.119 1.00 77.25 221 GLY A CA 1
ATOM 1670 C C . GLY A 1 221 ? 9.353 21.790 -15.582 1.00 77.25 221 GLY A C 1
ATOM 1671 O O . GLY A 1 221 ? 9.410 22.969 -15.937 1.00 77.25 221 GLY A O 1
ATOM 1672 N N . GLU A 1 222 ? 8.189 21.136 -15.541 1.00 71.12 222 GLU A N 1
ATOM 1673 C CA . GLU A 1 222 ? 6.917 21.849 -15.633 1.00 71.12 222 GLU A CA 1
ATOM 1674 C C . GLU A 1 222 ? 6.696 22.588 -14.315 1.00 71.12 222 GLU A C 1
ATOM 1676 O O . GLU A 1 222 ? 6.618 21.969 -13.252 1.00 71.12 222 GLU A O 1
ATOM 1681 N N . ALA A 1 223 ? 6.603 23.922 -14.373 1.00 53.28 223 ALA A N 1
ATOM 1682 C CA . ALA A 1 223 ? 6.354 24.732 -13.188 1.00 53.28 223 ALA A CA 1
ATOM 1683 C C . ALA A 1 223 ? 5.155 24.142 -12.427 1.00 53.28 223 ALA A C 1
ATOM 1685 O O . ALA A 1 223 ? 4.083 23.996 -13.032 1.00 53.28 223 ALA A O 1
ATOM 1686 N N . PRO A 1 224 ? 5.314 23.775 -11.136 1.00 56.31 224 PRO A N 1
ATOM 1687 C CA . PRO A 1 224 ? 4.215 23.227 -10.370 1.00 56.31 224 PRO A CA 1
ATOM 1688 C C . PRO A 1 224 ? 3.104 24.256 -10.444 1.00 56.31 224 PRO A C 1
ATOM 1690 O O . PRO A 1 224 ? 3.266 25.393 -9.996 1.00 56.31 224 PRO A O 1
ATOM 1693 N N . LYS A 1 225 ? 1.985 23.875 -11.064 1.00 55.53 225 LYS A N 1
ATOM 1694 C CA . LYS A 1 225 ? 0.764 24.660 -10.976 1.00 55.53 225 LYS A CA 1
ATOM 1695 C C . LYS A 1 225 ? 0.510 24.723 -9.484 1.00 55.53 225 LYS A C 1
ATOM 1697 O O . LYS A 1 225 ? 0.213 23.666 -8.924 1.00 55.53 225 LYS A O 1
ATOM 1702 N N . ALA A 1 226 ? 0.798 25.882 -8.873 1.00 52.81 226 ALA A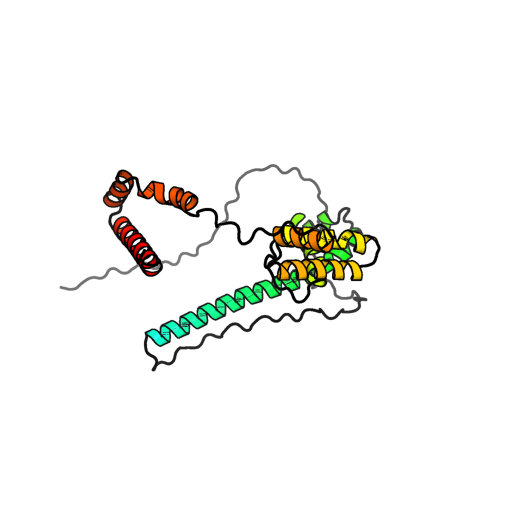 N 1
ATOM 1703 C CA . ALA A 1 226 ? 0.842 26.048 -7.427 1.00 52.81 226 ALA A CA 1
ATOM 1704 C C . ALA A 1 226 ? -0.327 25.250 -6.879 1.00 52.81 226 ALA A C 1
ATOM 1706 O O . ALA A 1 226 ? -1.455 25.464 -7.334 1.00 52.81 226 ALA A O 1
ATOM 1707 N N . LEU A 1 227 ? -0.037 24.221 -6.074 1.00 54.41 227 LEU A N 1
ATOM 1708 C CA . LEU A 1 227 ? -1.077 23.457 -5.409 1.00 54.41 227 LEU A CA 1
ATOM 1709 C C . LEU A 1 227 ? -1.818 24.509 -4.607 1.00 54.41 227 LEU A C 1
ATOM 1711 O O . LEU A 1 227 ? -1.308 24.937 -3.579 1.00 54.41 227 LEU A O 1
ATOM 1715 N N . GLU A 1 228 ? -2.904 25.036 -5.185 1.00 52.22 228 GLU A N 1
ATOM 1716 C CA . GLU A 1 228 ? -3.599 26.194 -4.651 1.00 52.22 228 GLU A CA 1
ATOM 1717 C C . GLU A 1 228 ? -3.819 25.897 -3.183 1.00 52.22 228 GLU A C 1
ATOM 1719 O O . GLU A 1 228 ? -4.424 24.868 -2.848 1.00 52.22 228 GLU A O 1
ATOM 1724 N N . ALA A 1 229 ? -3.174 26.732 -2.362 1.00 51.69 229 ALA A N 1
ATOM 1725 C CA . ALA A 1 229 ? -3.085 26.599 -0.926 1.00 51.69 229 ALA A CA 1
ATOM 1726 C C . ALA A 1 229 ? -4.437 26.129 -0.416 1.00 51.69 229 ALA A C 1
ATOM 1728 O O . ALA A 1 229 ? -5.421 26.816 -0.671 1.00 51.69 229 ALA A O 1
ATOM 1729 N N . VAL A 1 230 ? -4.464 24.932 0.187 1.00 51.75 230 VAL A N 1
ATOM 1730 C CA . VAL A 1 230 ? -5.626 24.328 0.851 1.00 51.75 230 VAL A CA 1
ATOM 1731 C C . VAL A 1 230 ? -6.925 24.813 0.215 1.00 51.75 230 VAL A C 1
ATOM 1733 O O . VAL A 1 230 ? -7.546 25.726 0.755 1.00 51.75 230 VAL A O 1
ATOM 1736 N N . LYS A 1 231 ? -7.294 24.255 -0.955 1.00 51.34 231 LYS A N 1
ATOM 1737 C CA . LYS A 1 231 ? -8.617 24.472 -1.574 1.00 51.34 231 LYS A CA 1
ATOM 1738 C C . LYS A 1 231 ? -9.623 24.723 -0.465 1.00 51.34 231 LYS A C 1
ATOM 1740 O O . LYS A 1 231 ? -9.788 23.817 0.360 1.00 51.34 231 LYS A O 1
ATOM 1745 N N . GLU A 1 232 ? -10.226 25.917 -0.447 1.00 50.81 232 GLU A N 1
ATOM 1746 C CA . GLU A 1 232 ? -11.332 26.258 0.446 1.00 50.81 232 GLU A CA 1
ATOM 1747 C C . GLU A 1 232 ? -12.150 24.990 0.633 1.00 50.81 232 GLU A C 1
ATOM 1749 O O . GLU A 1 232 ? -12.623 24.418 -0.362 1.00 50.81 232 GLU A O 1
ATOM 1754 N N . ARG A 1 233 ? -12.168 24.451 1.864 1.00 56.25 233 ARG A N 1
ATOM 1755 C CA . ARG A 1 23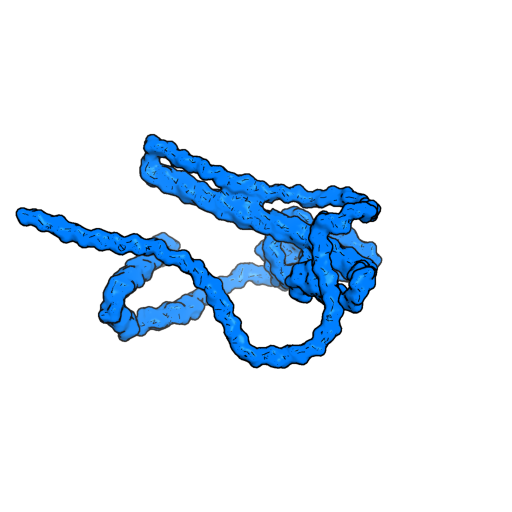3 ? -12.869 23.197 2.148 1.00 56.25 233 ARG A CA 1
ATOM 1756 C C . ARG A 1 233 ? -14.248 23.393 1.550 1.00 56.25 233 ARG A C 1
ATOM 1758 O O . ARG A 1 233 ? -14.969 24.275 2.015 1.00 56.25 233 ARG A O 1
ATOM 1765 N N . LYS A 1 234 ? -14.574 22.646 0.481 1.00 59.72 234 LYS A N 1
ATOM 1766 C CA . LYS A 1 234 ? -15.894 22.744 -0.153 1.00 59.72 234 LYS A CA 1
ATOM 1767 C C . LYS A 1 234 ? -16.888 22.737 0.995 1.00 59.72 234 LYS A C 1
ATOM 1769 O O . LYS A 1 234 ? -16.729 21.857 1.849 1.00 59.72 234 LYS A O 1
ATOM 1774 N N . PRO A 1 235 ? -17.818 23.707 1.072 1.00 64.31 235 PRO A N 1
ATOM 1775 C CA . PRO A 1 235 ? -18.702 23.808 2.218 1.00 64.31 235 PRO A CA 1
ATOM 1776 C C . PRO A 1 235 ? -19.270 22.416 2.430 1.00 64.31 235 PRO A C 1
ATOM 1778 O O . PRO A 1 235 ? -19.819 21.831 1.502 1.00 64.31 235 PRO A O 1
ATOM 1781 N N . VAL A 1 236 ? -19.006 21.819 3.589 1.00 76.75 236 VAL A N 1
ATOM 1782 C CA . VAL A 1 236 ? -19.417 20.431 3.854 1.00 76.75 236 VAL A CA 1
ATOM 1783 C C . VAL A 1 236 ? -20.941 20.376 4.032 1.00 76.75 236 VAL A C 1
ATOM 1785 O O . VAL A 1 236 ? -21.583 19.340 3.863 1.00 76.75 236 VAL A O 1
ATOM 1788 N N . LEU A 1 237 ? -21.534 21.549 4.274 1.00 76.81 237 LEU A N 1
ATOM 1789 C CA . LEU A 1 237 ? -22.945 21.798 4.500 1.00 76.81 237 LEU A CA 1
ATOM 1790 C C . LEU A 1 237 ? -23.890 21.161 3.461 1.00 76.81 237 LEU A C 1
ATOM 1792 O O . LEU A 1 237 ? -24.839 20.528 3.901 1.00 76.81 237 LEU A O 1
ATOM 1796 N N . PRO A 1 238 ? -23.686 21.218 2.127 1.00 84.44 238 PRO A N 1
ATOM 1797 C CA . PRO A 1 238 ? -24.600 20.607 1.158 1.00 84.44 238 PRO A CA 1
ATOM 1798 C C . PRO A 1 238 ? -24.624 19.074 1.219 1.00 84.44 238 PRO A C 1
ATOM 1800 O 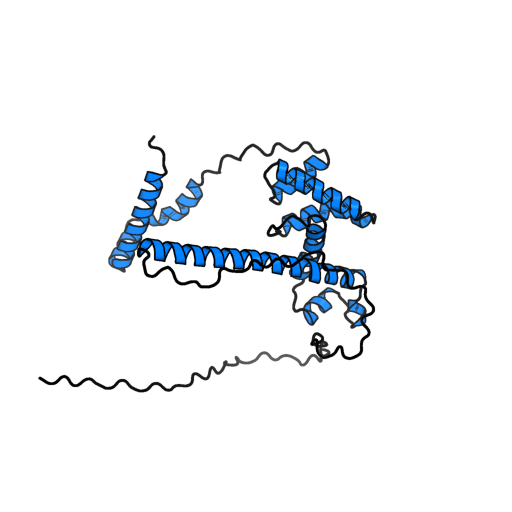O . PRO A 1 238 ? -25.637 18.465 0.872 1.00 84.44 238 PRO A O 1
ATOM 1803 N N . VAL A 1 239 ? -23.531 18.437 1.658 1.00 81.62 239 VAL A N 1
ATOM 1804 C CA . VAL A 1 239 ? -23.480 16.979 1.859 1.00 81.62 239 VAL A CA 1
ATOM 1805 C C . VAL A 1 239 ? -24.316 16.613 3.084 1.00 81.62 239 VAL A C 1
ATOM 1807 O O . VAL A 1 239 ? -25.201 15.763 2.992 1.00 81.62 239 VAL A O 1
ATOM 1810 N N . TYR A 1 240 ? -24.120 17.327 4.195 1.00 80.19 240 TYR A N 1
ATOM 1811 C CA . TYR A 1 240 ? -24.888 17.112 5.423 1.00 80.19 240 TYR A CA 1
ATOM 1812 C C . TYR A 1 240 ? -26.356 17.540 5.299 1.00 80.19 240 TYR A C 1
ATOM 1814 O O . TYR A 1 240 ? -27.231 16.858 5.819 1.00 80.19 240 TYR A O 1
ATOM 1822 N N . GLN A 1 241 ? -26.677 18.583 4.529 1.00 84.12 241 GLN A N 1
ATOM 1823 C CA . GLN A 1 241 ? -28.059 19.003 4.264 1.00 84.12 241 GLN A CA 1
ATOM 1824 C C . GLN A 1 241 ? -28.892 17.877 3.650 1.00 84.12 241 GLN A C 1
ATOM 1826 O O . GLN A 1 241 ? -30.066 17.739 3.984 1.00 84.12 241 GLN A O 1
ATOM 1831 N N . ARG A 1 242 ? -28.305 17.035 2.788 1.00 84.19 242 ARG A N 1
ATOM 1832 C CA . ARG A 1 242 ? -29.013 15.875 2.224 1.00 84.19 242 ARG A CA 1
ATOM 1833 C C . ARG A 1 242 ? -29.305 14.805 3.274 1.00 84.19 242 ARG A C 1
ATOM 1835 O O . ARG A 1 242 ? -30.387 14.230 3.232 1.00 84.19 242 ARG A O 1
ATOM 1842 N N . ALA A 1 243 ? -28.379 14.572 4.203 1.00 81.94 243 ALA A N 1
ATOM 1843 C CA . ALA A 1 243 ? -28.551 13.618 5.300 1.00 81.94 243 ALA A CA 1
ATOM 1844 C C . ALA A 1 243 ? -29.529 14.122 6.376 1.00 81.94 243 ALA A C 1
ATOM 1846 O O . ALA A 1 243 ? -30.245 13.324 6.969 1.00 81.94 243 ALA A O 1
ATOM 1847 N N . VAL A 1 244 ? -29.601 15.441 6.591 1.00 85.38 244 VAL A N 1
ATOM 1848 C CA . VAL A 1 244 ? -30.484 16.073 7.588 1.00 85.38 244 VAL A CA 1
ATOM 1849 C C . VAL A 1 244 ? -31.899 16.311 7.048 1.00 85.38 244 VAL A C 1
ATOM 1851 O O . VAL A 1 244 ? -32.858 16.327 7.814 1.00 85.38 244 VAL A O 1
ATOM 1854 N N . LYS A 1 245 ? -32.078 16.440 5.726 1.00 88.81 245 LYS A N 1
ATOM 1855 C CA . LYS A 1 245 ? -33.386 16.697 5.094 1.00 88.81 245 LYS A CA 1
ATOM 1856 C C . LYS A 1 245 ? -34.512 15.738 5.536 1.00 88.81 245 LYS A C 1
ATOM 1858 O O . LYS A 1 245 ? -35.614 16.229 5.768 1.00 88.81 245 LYS A O 1
ATOM 1863 N N . PRO A 1 246 ? -34.297 14.417 5.703 1.00 84.88 246 PRO A N 1
ATOM 1864 C CA . PRO A 1 246 ? -35.326 13.516 6.227 1.00 84.88 246 PRO A CA 1
ATOM 1865 C C . PRO A 1 246 ? -35.786 13.859 7.652 1.00 84.88 246 PRO A C 1
ATOM 1867 O O . PRO A 1 246 ? -36.957 13.672 7.964 1.00 84.88 246 PRO A O 1
ATOM 1870 N N . PHE A 1 247 ? -34.899 14.405 8.490 1.00 82.81 247 PHE A N 1
ATOM 1871 C CA . PHE A 1 247 ? -35.206 14.823 9.864 1.00 82.81 247 PHE A CA 1
ATOM 1872 C C . PHE A 1 247 ? -35.966 16.154 9.931 1.00 82.81 247 PHE A C 1
ATOM 1874 O O . PHE A 1 247 ? -36.513 16.504 10.970 1.00 82.81 247 PHE A O 1
ATOM 1881 N N . GLN A 1 248 ? -36.045 16.897 8.824 1.00 85.38 248 GLN A N 1
ATOM 1882 C CA . GLN A 1 248 ? -36.870 18.105 8.737 1.00 85.38 248 GLN A CA 1
ATOM 1883 C C . GLN A 1 248 ? -38.355 17.776 8.503 1.00 85.38 248 GLN A C 1
ATOM 1885 O O . GLN A 1 248 ? -39.215 18.638 8.690 1.00 85.38 248 GLN A O 1
ATOM 1890 N N . ASP A 1 249 ? -38.681 16.537 8.115 1.00 91.31 249 ASP A N 1
ATOM 1891 C CA . ASP A 1 249 ? -40.061 16.085 7.950 1.00 91.31 249 ASP A CA 1
ATOM 1892 C C . ASP A 1 249 ? -40.644 15.604 9.289 1.00 91.31 249 ASP A C 1
ATOM 1894 O O . ASP A 1 249 ? -40.605 14.421 9.645 1.00 91.31 249 ASP A O 1
ATOM 1898 N N . PHE A 1 250 ? -41.242 16.543 10.025 1.00 88.44 250 PHE A N 1
ATOM 1899 C CA . PHE A 1 250 ? -41.893 16.291 11.315 1.00 88.44 250 PHE A CA 1
ATOM 1900 C C . PHE A 1 250 ? -42.967 15.197 11.270 1.00 88.44 250 PHE A C 1
ATOM 1902 O O . PHE A 1 250 ? -43.243 14.575 12.297 1.00 88.44 250 PHE A O 1
ATOM 1909 N N . ARG A 1 251 ? -43.585 14.933 10.109 1.00 92.62 251 ARG A N 1
ATOM 1910 C CA . ARG A 1 251 ? -44.610 13.885 10.001 1.00 92.62 251 ARG A CA 1
ATOM 1911 C C . ARG A 1 251 ? -43.992 12.502 10.154 1.00 92.62 251 ARG A C 1
ATOM 1913 O O . ARG A 1 251 ? -44.554 11.669 10.856 1.00 92.62 251 ARG A O 1
ATOM 1920 N N . ARG A 1 252 ? -42.820 12.278 9.554 1.00 89.12 252 ARG A N 1
ATOM 1921 C CA . ARG A 1 252 ? -42.092 11.006 9.657 1.00 89.12 252 ARG A CA 1
ATOM 1922 C C . ARG A 1 252 ? -41.551 10.778 11.061 1.00 89.12 252 ARG A C 1
ATOM 1924 O O . ARG A 1 252 ? -41.711 9.687 11.589 1.00 89.12 252 ARG A O 1
ATOM 1931 N N . LEU A 1 253 ? -40.993 11.811 11.691 1.00 88.38 253 LEU A N 1
ATOM 1932 C CA . LEU A 1 253 ? -40.531 11.713 13.080 1.00 88.38 253 LEU A CA 1
ATOM 1933 C C . LEU A 1 253 ? -41.681 11.407 14.044 1.00 88.38 253 LEU A C 1
ATOM 1935 O O . LEU A 1 253 ? -41.544 10.566 14.928 1.00 88.38 253 LEU A O 1
ATOM 1939 N N . ARG A 1 254 ? -42.846 12.031 13.832 1.00 92.25 254 ARG A N 1
ATOM 1940 C CA . ARG A 1 254 ? -44.049 11.723 14.610 1.00 92.25 254 ARG A CA 1
ATOM 1941 C C . ARG A 1 254 ? -44.522 10.287 14.388 1.00 92.25 254 ARG A C 1
ATOM 1943 O O . ARG A 1 254 ? -44.932 9.650 15.350 1.00 92.25 254 ARG A O 1
ATOM 1950 N N . GLN A 1 255 ? -44.445 9.781 13.158 1.00 92.81 255 GLN A N 1
ATOM 1951 C CA . GLN A 1 255 ? -44.785 8.391 12.857 1.00 92.81 255 GLN A CA 1
ATOM 1952 C C . GLN A 1 255 ? -43.857 7.418 13.596 1.00 92.81 255 GLN A C 1
ATOM 1954 O O . GLN A 1 255 ? -44.348 6.511 14.258 1.00 92.81 255 GLN A O 1
ATOM 1959 N N . VAL A 1 256 ? -42.541 7.659 13.579 1.00 90.75 256 VAL A N 1
ATOM 1960 C CA . VAL A 1 256 ? -41.563 6.848 14.329 1.00 90.75 256 VAL A CA 1
ATOM 1961 C C . VAL A 1 256 ? -41.851 6.881 15.831 1.00 90.75 256 VAL A C 1
ATOM 1963 O O . VAL A 1 256 ? -41.799 5.841 16.471 1.00 90.75 256 VAL A O 1
ATOM 1966 N N . ALA A 1 257 ? -42.225 8.034 16.391 1.00 94.31 257 ALA A N 1
ATOM 1967 C CA . ALA A 1 257 ? -42.583 8.142 17.807 1.00 94.31 257 ALA A CA 1
ATOM 1968 C C . ALA A 1 257 ? -43.882 7.400 18.179 1.00 94.31 257 ALA A C 1
ATOM 1970 O O . ALA A 1 257 ? -44.024 6.965 19.319 1.00 94.31 257 ALA A O 1
ATOM 1971 N N . ILE A 1 258 ? -44.825 7.260 17.239 1.00 96.31 258 ILE A N 1
ATOM 1972 C CA . ILE A 1 258 ? -46.060 6.484 17.435 1.00 96.31 258 ILE A CA 1
ATOM 1973 C C . ILE A 1 258 ? -45.776 4.983 17.321 1.00 96.31 258 ILE A C 1
ATOM 1975 O O . ILE A 1 258 ? -46.282 4.207 18.125 1.00 96.31 258 ILE A O 1
ATOM 1979 N N . GLU A 1 259 ? -44.989 4.576 16.325 1.00 95.81 259 GLU A N 1
ATOM 1980 C CA . GLU A 1 259 ? -44.700 3.164 16.051 1.00 95.81 259 GLU A CA 1
ATOM 1981 C C . GLU A 1 259 ? -43.672 2.576 17.026 1.00 95.81 259 GLU A C 1
ATOM 1983 O O . GLU A 1 259 ? -43.813 1.431 17.442 1.00 95.81 259 GLU A O 1
ATOM 1988 N N . ASN A 1 260 ? -42.646 3.349 17.395 1.00 96.12 260 ASN A N 1
ATOM 1989 C CA . ASN A 1 260 ? -41.499 2.910 18.190 1.00 96.12 260 ASN A CA 1
ATOM 1990 C C . ASN A 1 260 ? -41.038 4.031 19.148 1.00 96.12 260 ASN A C 1
ATOM 1992 O O . ASN A 1 260 ? -40.049 4.723 18.877 1.00 96.12 260 ASN A O 1
ATOM 1996 N N . PRO A 1 261 ? -41.731 4.236 20.284 1.00 94.81 261 PRO A N 1
ATOM 1997 C CA . PRO A 1 261 ? -41.455 5.352 21.191 1.00 94.81 261 PRO A CA 1
ATOM 1998 C C . PRO A 1 261 ? -40.059 5.286 21.826 1.00 94.81 261 PRO A C 1
ATOM 2000 O O . PRO A 1 261 ? -39.422 6.322 22.001 1.00 94.81 261 PRO A O 1
ATOM 2003 N N . GLU A 1 262 ? -39.551 4.088 22.127 1.00 92.75 262 GLU A N 1
ATOM 2004 C CA . GLU A 1 262 ? -38.210 3.902 22.703 1.00 92.75 262 GLU A CA 1
ATOM 2005 C C . GLU A 1 262 ? -37.110 4.357 21.731 1.00 92.75 262 GLU A C 1
ATOM 2007 O O . GLU A 1 262 ? -36.230 5.132 22.107 1.00 92.75 262 GLU A O 1
ATOM 2012 N N . TYR A 1 263 ? -37.226 3.979 20.453 1.00 89.94 263 TYR A N 1
ATOM 2013 C CA . TYR A 1 263 ? -36.286 4.384 19.405 1.00 89.94 263 TYR A CA 1
ATOM 2014 C C . TYR A 1 263 ? -36.308 5.898 19.161 1.00 89.94 263 TYR A C 1
ATOM 2016 O O . TYR A 1 263 ? -35.271 6.519 18.932 1.00 89.94 263 TYR A O 1
ATOM 2024 N N . ALA A 1 264 ? -37.485 6.525 19.253 1.00 91.31 264 ALA A N 1
ATOM 2025 C CA . ALA A 1 264 ? -37.600 7.976 19.159 1.00 91.31 264 ALA A CA 1
ATOM 2026 C C . ALA A 1 264 ? -36.874 8.689 20.315 1.00 91.31 264 ALA A C 1
ATOM 2028 O O . ALA A 1 264 ? -36.213 9.701 20.082 1.00 91.31 264 ALA A O 1
ATOM 2029 N N . VAL A 1 265 ? -36.952 8.157 21.541 1.00 92.56 265 VAL A N 1
ATOM 2030 C CA . VAL A 1 265 ? -36.231 8.703 22.704 1.00 92.56 265 VAL A CA 1
ATOM 2031 C C . VAL A 1 265 ? -34.717 8.557 22.542 1.00 92.56 265 VAL A C 1
ATOM 2033 O O . VAL A 1 265 ? -33.989 9.506 22.832 1.00 92.56 265 VAL A O 1
ATOM 2036 N N . GLU A 1 266 ? -34.226 7.411 22.065 1.00 92.12 266 GLU A N 1
ATOM 2037 C CA . GLU A 1 266 ? -32.794 7.229 21.782 1.00 92.12 266 GLU A CA 1
ATOM 2038 C C . GLU A 1 266 ? -32.298 8.187 20.697 1.00 92.12 266 GLU A C 1
ATOM 2040 O O . GLU A 1 266 ? -31.294 8.869 20.898 1.00 92.12 266 GLU A O 1
ATOM 2045 N N . LEU A 1 267 ? -33.039 8.318 19.594 1.00 89.19 267 LEU A N 1
ATOM 2046 C CA . LEU A 1 267 ? -32.689 9.223 18.501 1.00 89.19 267 LEU A CA 1
ATOM 2047 C C . LEU A 1 267 ? -32.596 10.685 18.968 1.00 89.19 267 LEU A C 1
ATOM 2049 O O . LEU A 1 267 ? -31.671 11.396 18.574 1.00 89.19 267 LEU A O 1
ATOM 2053 N N . ILE A 1 268 ? -33.525 11.131 19.823 1.00 92.19 268 ILE A N 1
ATOM 2054 C CA . ILE A 1 268 ? -33.483 12.470 20.430 1.00 92.19 268 ILE A CA 1
ATOM 2055 C C . ILE A 1 268 ? -32.204 12.636 21.253 1.00 92.19 268 ILE A C 1
ATOM 2057 O O . ILE A 1 268 ? -31.474 13.601 21.033 1.00 92.19 268 ILE A O 1
ATOM 2061 N N . LYS A 1 269 ? -31.885 11.678 22.134 1.00 94.00 269 LYS A N 1
ATOM 2062 C CA . LYS A 1 269 ? -30.669 11.729 22.962 1.00 94.00 269 LYS A CA 1
ATOM 2063 C C . LYS A 1 269 ? -29.398 11.806 22.116 1.00 94.00 269 LYS A C 1
ATOM 2065 O O . LYS A 1 269 ? -28.512 12.597 22.428 1.00 94.00 269 LYS A O 1
ATOM 2070 N N . THR A 1 270 ? -29.304 11.024 21.039 1.00 90.44 270 THR A N 1
ATOM 2071 C CA . THR A 1 270 ? -28.145 11.052 20.133 1.00 90.44 270 THR A CA 1
ATOM 2072 C C . THR A 1 270 ? -28.001 12.408 19.440 1.00 90.44 270 THR A C 1
ATOM 2074 O O . THR A 1 270 ? -26.896 12.943 19.359 1.00 90.44 270 THR A O 1
ATOM 2077 N N . LEU A 1 271 ? -29.107 12.991 18.966 1.00 89.19 271 LEU A N 1
ATOM 2078 C CA . LEU A 1 271 ? -29.091 14.308 18.322 1.00 89.19 271 LEU A CA 1
ATOM 2079 C C . LEU A 1 271 ? -28.757 15.432 19.313 1.00 89.19 271 LEU A C 1
ATOM 2081 O O . LEU A 1 271 ? -28.014 16.346 18.961 1.00 89.19 271 LEU A O 1
ATOM 2085 N N . GLU A 1 272 ? -29.263 15.363 20.546 1.00 93.12 272 GLU A N 1
ATOM 2086 C CA . GLU A 1 272 ? -28.940 16.316 21.615 1.00 93.12 272 GLU A CA 1
ATOM 2087 C C . GLU A 1 272 ? -27.466 16.241 22.027 1.00 93.12 272 GLU A C 1
ATOM 2089 O O . GLU A 1 272 ? -26.828 17.282 22.186 1.00 93.12 272 GLU A O 1
ATOM 2094 N N . ALA A 1 273 ? -26.903 15.035 22.151 1.00 92.31 273 ALA A N 1
ATOM 2095 C CA . ALA A 1 273 ? -25.484 14.841 22.447 1.00 92.31 273 ALA A CA 1
ATOM 2096 C C . ALA A 1 273 ? -24.595 15.455 21.355 1.00 92.31 273 ALA A C 1
ATOM 2098 O O . ALA A 1 273 ? -23.751 16.298 21.658 1.00 92.31 273 ALA A O 1
ATOM 2099 N N . ALA A 1 274 ? -24.864 15.133 20.085 1.00 87.94 274 ALA A N 1
ATOM 2100 C CA . ALA A 1 274 ? -24.132 15.698 18.952 1.00 87.94 274 ALA A CA 1
ATOM 2101 C C . ALA A 1 274 ? -24.264 17.231 18.871 1.00 87.94 274 ALA A C 1
ATOM 2103 O O . ALA A 1 274 ? -23.301 17.928 18.559 1.00 87.94 274 ALA A O 1
ATOM 2104 N N . LEU A 1 275 ? -25.446 17.784 19.178 1.00 90.69 275 LEU A N 1
ATOM 2105 C CA . LEU A 1 275 ? -25.660 19.234 19.240 1.00 90.69 275 LEU A CA 1
ATOM 2106 C C . LEU A 1 275 ? -24.823 19.884 20.353 1.00 90.69 275 LEU A C 1
ATOM 2108 O O . LEU A 1 275 ? -24.284 20.973 20.155 1.00 90.69 275 LEU A O 1
ATOM 2112 N N . ASN A 1 276 ? -24.739 19.248 21.523 1.00 92.56 276 ASN A N 1
ATOM 2113 C CA . ASN A 1 276 ? -23.992 19.767 22.665 1.00 92.56 276 ASN A CA 1
ATOM 2114 C C . ASN A 1 276 ? -22.480 19.732 22.424 1.00 92.56 276 ASN A C 1
ATOM 2116 O O . ASN A 1 276 ? -21.817 20.727 22.708 1.00 92.56 276 ASN A O 1
ATOM 2120 N N . GLU A 1 277 ? -21.952 18.651 21.845 1.00 90.25 277 GLU A N 1
ATOM 2121 C CA . GLU A 1 277 ? -20.549 18.574 21.412 1.00 90.25 277 GLU A CA 1
ATOM 2122 C C . GLU A 1 277 ? -20.230 19.679 20.400 1.00 90.25 277 GLU A C 1
ATOM 2124 O O . GLU A 1 277 ? -19.304 20.465 20.593 1.00 90.25 277 GLU A O 1
ATOM 2129 N N . LEU A 1 278 ? -21.077 19.836 19.378 1.00 88.25 278 LEU A N 1
ATOM 2130 C CA . LEU A 1 278 ? -20.861 20.838 18.337 1.00 88.25 278 LEU A CA 1
ATOM 2131 C C . LEU A 1 278 ? -20.933 22.274 18.882 1.00 88.25 278 LEU A C 1
ATOM 2133 O O . LEU A 1 278 ? -20.206 23.151 18.415 1.00 88.25 278 LEU A O 1
ATOM 2137 N N . ARG A 1 279 ? -21.774 22.528 19.894 1.00 91.38 279 ARG A N 1
ATOM 2138 C CA . ARG A 1 279 ? -21.820 23.808 20.622 1.00 91.38 279 ARG A CA 1
ATOM 2139 C C . ARG A 1 279 ? -20.585 24.047 21.486 1.00 91.38 279 ARG A C 1
ATOM 2141 O O . ARG A 1 279 ? -20.178 25.196 21.598 1.00 91.38 279 ARG A O 1
ATOM 2148 N N . ALA A 1 280 ? -20.025 23.007 22.101 1.00 91.56 280 ALA A N 1
ATOM 2149 C CA . ALA A 1 280 ? -18.818 23.122 22.916 1.00 91.56 280 ALA A CA 1
ATOM 2150 C C . ALA A 1 280 ? -17.576 23.434 22.064 1.00 91.56 280 ALA A C 1
ATOM 2152 O O . ALA A 1 280 ? -16.691 24.158 22.512 1.00 91.56 280 ALA A O 1
ATOM 2153 N N . GLU A 1 281 ? -17.529 22.919 20.833 1.00 87.94 281 GLU A N 1
ATOM 2154 C CA . GLU A 1 281 ? -16.414 23.123 19.900 1.00 87.94 281 GLU A CA 1
ATOM 2155 C C . GLU A 1 281 ? -16.532 24.395 19.050 1.00 87.94 281 GLU A C 1
ATOM 2157 O O . GLU A 1 281 ? -15.525 24.920 18.568 1.00 87.94 281 GLU A O 1
ATOM 2162 N N . SER A 1 282 ? -17.748 24.902 18.834 1.00 82.69 282 SER A N 1
ATOM 2163 C CA . SER A 1 282 ? -17.953 26.110 18.034 1.00 82.69 282 SER A CA 1
ATOM 2164 C C . SER A 1 282 ? -17.583 27.354 18.851 1.00 82.69 282 SER A C 1
ATOM 2166 O O . SER A 1 282 ? -18.193 27.579 19.898 1.00 82.69 282 SER A O 1
ATOM 2168 N N . PRO A 1 283 ? -16.640 28.205 18.397 1.00 70.50 283 PRO A N 1
ATOM 2169 C CA . PRO A 1 283 ? -16.362 29.465 19.074 1.00 70.50 283 PRO A CA 1
ATOM 2170 C C . PRO A 1 283 ? -17.629 30.322 19.080 1.00 70.50 283 PRO A C 1
ATOM 2172 O O . PRO A 1 283 ? -18.278 30.489 18.043 1.00 70.50 283 PRO A O 1
ATOM 2175 N N . THR A 1 284 ? -17.995 30.838 20.254 1.00 68.62 284 THR A N 1
ATOM 2176 C CA . THR A 1 284 ? -19.105 31.781 20.395 1.00 68.62 284 THR A CA 1
ATOM 2177 C C . THR A 1 284 ? -18.832 32.973 19.469 1.00 68.62 284 THR A C 1
ATOM 2179 O O . THR A 1 284 ? -17.743 33.544 19.569 1.00 68.62 284 THR A O 1
ATOM 2182 N N . PRO A 1 285 ? -19.744 33.304 18.540 1.00 58.41 285 PRO A N 1
ATOM 2183 C CA . PRO A 1 285 ? -19.552 34.416 17.615 1.00 58.41 285 PRO A CA 1
ATOM 2184 C C . PRO A 1 285 ? -19.483 35.770 18.329 1.00 58.41 285 PRO A C 1
ATOM 2186 O O . PRO A 1 285 ? -20.110 35.910 19.407 1.00 58.41 285 PRO A O 1
#

pLDDT: mean 81.68, std 19.6, range [36.5, 98.12]

Radius of gyration: 29.86 Å; chains: 1; bounding box: 70×69×72 Å

Sequence (285 aa):
MSGKRRPLPDVEDEIVLERGVGPGAVVEKSDAPTAPTAPTAADTAGVEIVGRVVKSPVALDIPTAPQFELASPDASRDAQLVHYENLIGGAKEAVETGARALDRYWTLTAGRALVEIRDGKLYELYGYTSFMDYVAQRWGMVRQHAYKLMRTVRVQQALPEVTVDWTVRQVDLLGSVAEPHDSAGDEAAGDKAIREVWAKAEELGDTSAKGLDAARKAVGGEAPKALEAVKERKPVLPVYQRAVKPFQDFRRLRQVAIENPEYAVELIKTLEAALNELRAESPTP

Organism: NCBI:txid1260955